Protein AF-A0A363D4K5-F1 (afdb_monomer)

Foldseek 3Di:
DVVVVVVVVVVQDAPDDAQQCQQQPAAFPDKGFQDLVHVNSLVRVCCNQVVFAWYWFAQLVVLGIFIWGFDPVVLVPPPDVPDPPPPPPDDDPDDDDDPPVVVVVSVVCSVPVQPDWDKDKTWIATPVDRVRIKIWIWTQDPRIIGGNDIPPASVSRHNCPLLVVLCVVQDDPLSVLLVQLVRCLSNLQLLRSLVSLLVSLVVQLVVLVVVCVVVVNDDPVVQVVDDQLRSCVSSVVSFQVLCNVPVCLNVVSVCSNPPNDSVVSSVCSVVSSVSSSVRSVSVVVVVVVVVVVVVVVVVVVVVVVVVD

Nearest PDB structures (foldseek):
  6ixe-assembly1_A  TM=2.337E-01  e=4.582E+00  Homo sapiens

Solvent-accessible surface area (backbone atoms only — not comparable to full-atom values): 17489 Å² total; per-residue (Å²): 108,67,70,62,48,53,53,52,62,58,65,56,57,53,84,58,67,55,56,67,47,45,70,75,68,48,36,59,65,52,71,32,75,50,52,89,90,32,67,46,34,51,51,50,52,50,50,49,78,66,52,72,49,70,48,79,37,24,34,74,87,79,71,42,76,42,53,27,37,35,48,75,81,70,61,69,76,75,78,54,96,67,74,67,78,78,73,78,90,78,75,77,97,71,88,87,89,61,78,65,60,58,52,54,51,50,57,54,42,61,73,57,57,80,74,56,72,47,70,53,74,51,56,26,27,30,77,89,46,72,85,48,64,39,40,41,28,36,35,37,50,93,53,24,42,25,37,71,43,64,37,65,53,72,69,51,37,42,76,52,63,65,56,63,67,43,38,77,81,44,37,78,64,38,38,50,30,52,52,46,18,53,49,29,40,52,55,65,33,12,36,65,14,30,56,26,53,42,49,43,55,50,48,56,53,52,54,28,46,55,50,37,41,73,72,66,76,47,58,73,80,72,51,70,85,48,54,73,70,56,44,45,64,76,37,46,94,61,45,53,67,67,53,64,76,44,55,61,55,58,56,51,34,55,41,32,62,77,73,49,52,43,68,59,31,46,73,50,39,65,62,53,53,48,53,54,51,53,49,50,51,50,48,55,50,53,51,55,52,50,51,53,52,50,54,48,56,50,51,51,55,53,48,56,66,72,76,105

Radius of gyration: 27.15 Å; Cα contacts (8 Å, |Δi|>4): 356; chains: 1; bounding box: 74×54×84 Å

Organism: NCBI:txid1912877

Secondary structure (DSSP, 8-state):
-HHHHHHHHHHHS--SPPHHHHHHTPPTT-EEE--TT-HHHHHHHHHHHT--SEEEEEETTTTEEEEEEE-TTTGGG---SS----------SS----HHHHHHHHHHHHHHHTTS-EEEEEEEEESS-TT-EEEEEEEEETTEEEEEEEES-HHHHS-THHHHHHHHHHHHHHHHHHHHHHHHHHTT-HHHHHHHHHHHHHHHHHHHHHHHHHTTS--HHHHTTS-HHHHHHHTGGGS-HHHHHTTHHHHHHHHHHHT--HHHHHHHHHHHHHHHHHHHHHHHHHHHHHHHHHHHHHHHHHHHHHH-

Sequence (308 aa):
MSEYLDELEDSEKTRIPAPEDFFLKTQLYKKFKIDRDNENDIDRVIEIEFFNGAISCYCPECKATRTFRNDLIKNKSLSTKTTPHNYINDFNEEEYDKLEEVKSVIAFMKEIEIRENRTFILEFYCTHNHDHRIYFIFTIQNSFIQKSGQFPTLLDLEDNTEINKYKKELGSDEGRNYHKAIGLASHGVGAGSYVYLRRIFEGFIYEAKDKAIKDGVIAEDDFVPKKMDERIELLRDYLPIILVEHKEYYSVVSKGIHELSEDECLTHFNILKMGIEVILDEKIEARKREEKRNTFKIGINETHKKVK

Structure (mmCIF, N/CA/C/O backbone):
data_AF-A0A363D4K5-F1
#
_entry.id   AF-A0A363D4K5-F1
#
loop_
_atom_site.group_PDB
_atom_site.id
_atom_site.type_symbol
_atom_site.label_atom_id
_atom_site.label_alt_id
_atom_site.label_comp_id
_atom_site.label_asym_id
_atom_site.label_entity_id
_atom_site.label_seq_id
_atom_site.pdbx_PDB_ins_code
_atom_site.Cartn_x
_atom_site.Cartn_y
_atom_site.Cartn_z
_atom_site.occupancy
_atom_site.B_iso_or_equiv
_atom_site.auth_seq_id
_atom_site.auth_comp_id
_atom_site.auth_asym_id
_atom_site.auth_atom_id
_atom_site.pdbx_PDB_model_num
ATOM 1 N N . MET A 1 1 ? 13.874 -35.635 -21.264 1.00 45.22 1 MET A N 1
ATOM 2 C CA . MET A 1 1 ? 13.217 -35.030 -22.447 1.00 45.22 1 MET A CA 1
ATOM 3 C C . MET A 1 1 ? 12.113 -34.075 -22.018 1.00 45.22 1 MET A C 1
ATOM 5 O O . MET A 1 1 ? 12.145 -32.966 -22.506 1.00 45.22 1 MET A O 1
ATOM 9 N N . SER A 1 2 ? 11.241 -34.443 -21.064 1.00 50.06 2 SER A N 1
ATOM 10 C CA . SER A 1 2 ? 10.317 -33.498 -20.396 1.00 50.06 2 SER A CA 1
ATOM 11 C C . SER A 1 2 ? 11.063 -32.393 -19.637 1.00 50.06 2 SER A C 1
ATOM 13 O O . SER A 1 2 ? 10.929 -31.243 -20.002 1.00 50.06 2 SER A O 1
ATOM 15 N N . GLU A 1 3 ? 11.972 -32.741 -18.716 1.00 41.88 3 GLU A N 1
ATOM 16 C CA . GLU A 1 3 ? 12.744 -31.745 -17.937 1.00 41.88 3 GLU A CA 1
ATOM 17 C C . GLU A 1 3 ? 13.619 -30.817 -18.801 1.00 41.88 3 GLU A C 1
ATOM 19 O O . GLU A 1 3 ? 13.803 -29.658 -18.469 1.00 41.88 3 GLU A O 1
ATOM 24 N N . TYR A 1 4 ? 14.117 -31.302 -19.944 1.00 39.97 4 TYR A N 1
ATOM 25 C CA . TYR A 1 4 ? 14.927 -30.502 -20.875 1.00 39.97 4 TYR A CA 1
ATOM 26 C C . TYR A 1 4 ? 14.066 -29.563 -21.735 1.00 39.97 4 TYR A C 1
ATOM 28 O O . TYR A 1 4 ? 14.537 -28.523 -22.173 1.00 39.97 4 TYR A O 1
ATOM 36 N N . LEU A 1 5 ? 12.808 -29.936 -21.995 1.00 41.44 5 LEU A N 1
ATOM 37 C CA . LEU A 1 5 ? 11.831 -29.078 -22.668 1.00 41.44 5 LEU A CA 1
ATOM 38 C C . LEU A 1 5 ? 11.268 -28.031 -21.695 1.00 41.44 5 LEU A C 1
ATOM 40 O O . LEU A 1 5 ? 11.126 -26.881 -22.089 1.00 41.44 5 LEU A O 1
ATOM 44 N N . ASP A 1 6 ? 11.058 -28.397 -20.428 1.00 39.97 6 ASP A N 1
ATOM 45 C CA . ASP A 1 6 ? 10.667 -27.467 -19.361 1.00 39.97 6 ASP A CA 1
ATOM 46 C C . ASP A 1 6 ? 11.778 -26.428 -19.080 1.00 39.97 6 ASP A C 1
ATOM 48 O O . ASP A 1 6 ? 11.483 -25.248 -18.909 1.00 39.97 6 ASP A O 1
ATOM 52 N N . GLU A 1 7 ? 13.062 -26.819 -19.110 1.00 38.97 7 GLU A N 1
ATOM 53 C CA . GLU A 1 7 ? 14.205 -25.887 -19.009 1.00 38.97 7 GLU A CA 1
ATOM 54 C C . GLU A 1 7 ? 14.338 -24.952 -20.228 1.00 38.97 7 GLU A C 1
ATOM 56 O O . GLU A 1 7 ? 14.722 -23.791 -20.072 1.00 38.97 7 GLU A O 1
ATOM 61 N N . LEU A 1 8 ? 13.997 -25.421 -21.436 1.00 42.12 8 LEU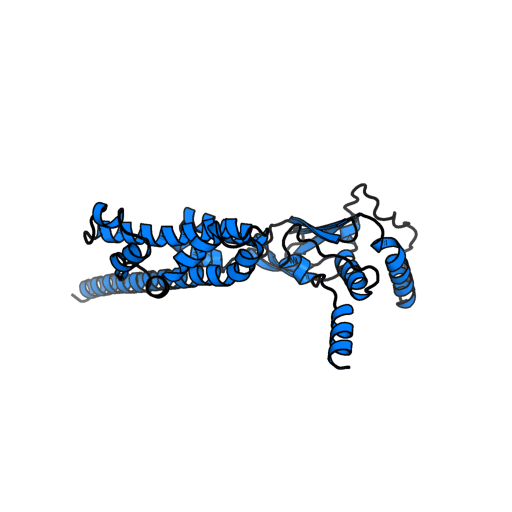 A N 1
ATOM 62 C CA . LEU A 1 8 ? 13.978 -24.589 -22.645 1.00 42.12 8 LEU A CA 1
ATOM 63 C C . LEU A 1 8 ? 12.812 -23.585 -22.614 1.00 42.12 8 LEU A C 1
ATOM 65 O O . LEU A 1 8 ? 13.025 -22.409 -22.909 1.00 42.12 8 LEU A O 1
ATOM 69 N N . GLU A 1 9 ? 11.621 -23.998 -22.168 1.00 45.72 9 GLU A N 1
ATOM 70 C CA . GLU A 1 9 ? 10.459 -23.108 -22.005 1.00 45.72 9 GLU A CA 1
ATOM 71 C C . GLU A 1 9 ? 10.646 -22.041 -20.909 1.00 45.72 9 GLU A C 1
ATOM 73 O O . GLU A 1 9 ? 10.041 -20.967 -20.979 1.00 45.72 9 GLU A O 1
ATOM 78 N N . ASP A 1 10 ? 11.465 -22.311 -19.887 1.00 49.34 10 ASP A N 1
ATOM 79 C CA . ASP A 1 10 ? 11.768 -21.353 -18.813 1.00 49.34 10 ASP A CA 1
ATOM 80 C C . ASP A 1 10 ? 12.918 -20.395 -19.183 1.00 49.34 10 ASP A C 1
ATOM 82 O O . ASP A 1 10 ? 13.002 -19.286 -18.651 1.00 49.34 10 ASP A O 1
ATOM 86 N N . SER A 1 11 ? 13.772 -20.785 -20.141 1.00 49.16 11 SER A N 1
ATOM 87 C CA . SER A 1 11 ? 14.869 -19.954 -20.662 1.00 49.16 11 SER A CA 1
ATOM 88 C C . SER A 1 11 ? 14.401 -18.811 -21.569 1.00 49.16 11 SER A C 1
ATOM 90 O O . SER A 1 11 ? 15.049 -17.766 -21.630 1.00 49.16 11 SER A O 1
ATOM 92 N N . GLU A 1 12 ? 13.246 -18.971 -22.220 1.00 54.53 12 GLU A N 1
ATOM 93 C CA . GLU A 1 12 ? 12.663 -17.945 -23.086 1.00 54.53 12 GLU A CA 1
ATOM 94 C C . GLU A 1 12 ? 11.793 -16.940 -22.314 1.00 54.53 12 GLU A C 1
ATOM 96 O O . GLU A 1 12 ? 11.633 -15.805 -22.756 1.00 54.53 12 GLU A O 1
ATOM 101 N N . LYS A 1 13 ? 11.252 -17.269 -21.136 1.00 66.56 13 LYS A N 1
ATOM 102 C CA . LYS A 1 13 ? 10.350 -16.356 -20.410 1.00 66.56 13 LYS A CA 1
ATOM 103 C C . LYS A 1 13 ? 11.088 -15.141 -19.845 1.00 66.56 13 LYS A C 1
ATOM 105 O O . LYS A 1 13 ? 11.968 -15.264 -18.994 1.00 66.56 13 LYS A O 1
ATOM 110 N N . THR A 1 14 ? 10.664 -13.944 -20.258 1.00 76.38 14 THR A N 1
ATOM 111 C CA . THR A 1 14 ? 11.177 -12.697 -19.679 1.00 76.38 14 THR A CA 1
ATOM 112 C C . THR A 1 14 ? 10.820 -12.585 -18.198 1.00 76.38 14 THR A C 1
ATOM 114 O O . THR A 1 14 ? 9.681 -12.821 -17.785 1.00 76.38 14 THR A O 1
ATOM 117 N N . ARG A 1 15 ? 11.797 -12.183 -17.380 1.00 84.62 15 ARG A N 1
ATOM 118 C CA . ARG A 1 15 ? 11.586 -11.874 -15.952 1.00 84.62 15 ARG A CA 1
ATOM 119 C C . ARG A 1 15 ? 11.194 -10.414 -15.725 1.00 84.62 15 ARG A C 1
ATOM 121 O O . ARG A 1 15 ? 10.921 -10.020 -14.590 1.00 84.62 15 ARG A O 1
ATOM 128 N N . ILE A 1 16 ? 11.197 -9.607 -16.785 1.00 90.88 16 ILE A N 1
ATOM 129 C CA . ILE A 1 16 ? 10.844 -8.194 -16.748 1.00 90.88 16 ILE A CA 1
ATOM 130 C C . ILE A 1 16 ? 9.305 -8.085 -16.755 1.00 90.88 16 ILE A C 1
ATOM 132 O O . ILE A 1 16 ? 8.657 -8.668 -17.628 1.00 90.88 16 ILE A O 1
ATOM 136 N N . PRO A 1 17 ? 8.680 -7.359 -15.805 1.00 91.19 17 PRO A N 1
ATOM 137 C CA . PRO A 1 17 ? 7.225 -7.239 -15.725 1.00 91.19 17 PRO A CA 1
ATOM 138 C C . PRO A 1 17 ? 6.629 -6.636 -16.996 1.00 91.19 17 PRO A C 1
ATOM 140 O O . PRO A 1 17 ? 7.288 -5.849 -17.672 1.00 91.19 17 PRO A O 1
ATOM 143 N N . ALA A 1 18 ? 5.372 -6.967 -17.296 1.00 92.31 18 ALA A N 1
ATOM 144 C CA . ALA A 1 18 ? 4.625 -6.294 -18.358 1.00 92.31 18 ALA A CA 1
ATOM 145 C C . ALA A 1 18 ? 4.507 -4.787 -18.058 1.00 92.31 18 ALA A C 1
ATOM 147 O O . ALA A 1 18 ? 4.547 -4.418 -16.879 1.00 92.31 18 ALA A O 1
ATOM 148 N N . PRO A 1 19 ? 4.335 -3.912 -19.067 1.00 91.56 19 PRO A N 1
ATOM 149 C CA . PRO A 1 19 ? 4.357 -2.464 -18.862 1.00 91.56 19 PRO A CA 1
ATOM 150 C C . PRO A 1 19 ? 3.435 -1.987 -17.735 1.00 91.56 19 PRO A C 1
ATOM 152 O O . PRO A 1 19 ? 3.901 -1.331 -16.808 1.00 91.56 19 PRO A O 1
ATOM 155 N N . GLU A 1 20 ? 2.159 -2.392 -17.731 1.00 89.69 20 GLU A N 1
ATOM 156 C CA . GLU A 1 20 ? 1.209 -2.006 -16.675 1.00 89.69 20 GLU A CA 1
ATOM 157 C C . GLU A 1 20 ? 1.662 -2.445 -15.275 1.00 89.69 20 GLU A C 1
ATOM 159 O O . GLU A 1 20 ? 1.589 -1.663 -14.325 1.00 89.69 20 GLU A O 1
ATOM 164 N N . ASP A 1 21 ? 2.187 -3.664 -15.142 1.00 87.06 21 ASP A N 1
ATOM 165 C CA . ASP A 1 21 ? 2.712 -4.177 -13.875 1.00 87.06 21 ASP A CA 1
ATOM 166 C C . ASP A 1 21 ? 3.994 -3.442 -13.458 1.00 87.06 21 ASP A C 1
ATOM 168 O O . ASP A 1 21 ? 4.225 -3.187 -12.271 1.00 87.06 21 ASP A O 1
ATOM 172 N N . PHE A 1 22 ? 4.830 -3.038 -14.414 1.00 92.88 22 PHE A N 1
ATOM 173 C CA . PHE A 1 22 ? 6.006 -2.217 -14.139 1.00 92.88 22 PHE A CA 1
ATOM 174 C C . PHE A 1 22 ? 5.597 -0.815 -13.656 1.00 92.88 22 PHE A C 1
ATOM 176 O O . PHE A 1 22 ? 6.141 -0.277 -12.686 1.00 92.88 22 PHE A O 1
ATOM 183 N N . PHE A 1 23 ? 4.578 -0.232 -14.277 1.00 91.94 23 PHE A N 1
ATOM 184 C CA . PHE A 1 23 ? 4.075 1.094 -13.938 1.00 91.94 23 PHE A CA 1
ATOM 185 C C . PHE A 1 23 ? 3.401 1.099 -12.563 1.00 91.94 23 PHE A C 1
ATOM 187 O O . PHE A 1 23 ? 3.799 1.871 -11.685 1.00 91.94 23 PHE A O 1
ATOM 194 N N . LEU A 1 24 ? 2.446 0.192 -12.350 1.00 88.19 24 LEU A N 1
ATOM 195 C CA . LEU A 1 24 ? 1.470 0.264 -11.261 1.00 88.19 24 LEU A CA 1
ATOM 196 C C . LEU A 1 24 ? 1.683 -0.744 -10.127 1.00 88.19 24 LEU A C 1
ATOM 198 O O . LEU A 1 24 ? 1.026 -0.622 -9.101 1.00 88.19 24 LEU A O 1
ATOM 202 N N . LYS A 1 25 ? 2.584 -1.723 -10.269 1.00 82.44 25 LYS A N 1
ATOM 203 C CA . LYS A 1 25 ? 2.822 -2.738 -9.218 1.00 82.44 25 LYS A CA 1
ATOM 204 C C . LYS A 1 25 ? 4.281 -2.851 -8.797 1.00 82.44 25 LYS A C 1
ATOM 206 O O . LYS A 1 25 ? 4.586 -3.301 -7.695 1.00 82.44 25 LYS A O 1
ATOM 211 N N . THR A 1 26 ? 5.202 -2.455 -9.668 1.00 84.19 26 THR A N 1
ATOM 212 C CA . THR A 1 26 ? 6.634 -2.570 -9.399 1.00 84.19 26 THR A CA 1
ATOM 213 C C . THR A 1 26 ? 7.125 -1.411 -8.542 1.00 84.19 26 THR A C 1
ATOM 215 O O . THR A 1 26 ? 6.777 -0.252 -8.758 1.00 84.19 26 THR A O 1
ATOM 218 N N . GLN A 1 27 ? 7.962 -1.731 -7.564 1.00 80.31 27 GLN A N 1
ATOM 219 C CA . GLN A 1 27 ? 8.530 -0.782 -6.614 1.00 80.31 27 GLN A CA 1
ATOM 220 C C . GLN A 1 27 ? 9.663 0.029 -7.252 1.00 80.31 27 GLN A C 1
ATOM 222 O O . GLN A 1 27 ? 10.298 -0.410 -8.216 1.00 80.31 27 GLN A O 1
ATOM 227 N N . LEU A 1 28 ? 9.952 1.206 -6.694 1.00 85.06 28 LEU A N 1
ATOM 228 C CA . LEU A 1 28 ? 11.132 1.970 -7.103 1.00 85.06 28 LEU A CA 1
ATOM 229 C C . LEU A 1 28 ? 12.418 1.187 -6.805 1.00 85.06 28 LEU A C 1
ATOM 231 O O . LEU A 1 28 ? 12.524 0.520 -5.782 1.00 85.06 28 LEU A O 1
ATOM 235 N N . TYR A 1 29 ? 13.397 1.294 -7.702 1.00 86.06 29 TYR A N 1
ATOM 236 C CA . TYR A 1 29 ? 14.734 0.693 -7.610 1.00 86.06 29 TYR A CA 1
ATOM 237 C C . TYR A 1 29 ? 14.794 -0.841 -7.611 1.00 86.06 29 TYR A C 1
ATOM 239 O O . TYR A 1 29 ? 15.892 -1.398 -7.543 1.00 86.06 29 TYR A O 1
ATOM 247 N N . LYS A 1 30 ? 13.661 -1.542 -7.753 1.00 86.31 30 LYS A N 1
ATOM 248 C CA . LYS A 1 30 ? 13.678 -2.980 -8.039 1.00 86.31 30 LYS A CA 1
ATOM 249 C C . LYS A 1 30 ? 14.319 -3.200 -9.410 1.00 86.31 30 LYS A C 1
ATOM 251 O O . LYS A 1 30 ? 13.850 -2.663 -10.415 1.00 86.31 30 LYS A O 1
ATOM 256 N N . LYS A 1 31 ? 15.411 -3.966 -9.428 1.00 90.25 31 LYS A N 1
ATOM 257 C CA . LYS A 1 31 ? 16.217 -4.231 -10.623 1.00 90.25 31 LYS A CA 1
ATOM 258 C C . LYS A 1 31 ? 15.783 -5.524 -11.293 1.00 90.25 31 LYS A C 1
ATOM 260 O O . LYS A 1 31 ? 15.675 -6.553 -10.630 1.00 90.25 31 LYS A O 1
ATOM 265 N N . PHE A 1 32 ? 15.641 -5.480 -12.610 1.00 93.56 32 PHE A N 1
ATOM 266 C CA . PHE A 1 32 ? 15.433 -6.654 -13.448 1.00 93.56 32 PHE A CA 1
ATOM 267 C C . PHE A 1 32 ? 16.621 -6.788 -14.384 1.00 93.56 32 PHE A C 1
ATOM 269 O O . PHE A 1 32 ? 16.990 -5.826 -15.059 1.00 93.56 32 PHE A O 1
ATOM 276 N N . LYS A 1 33 ? 17.263 -7.957 -14.361 1.00 91.56 33 LYS A N 1
ATOM 277 C CA . LYS A 1 33 ? 18.361 -8.263 -15.275 1.00 91.56 33 LYS A CA 1
ATOM 278 C C . LYS A 1 33 ? 17.784 -8.376 -16.684 1.00 91.56 33 LYS A C 1
ATOM 280 O O . LYS A 1 33 ? 16.745 -8.998 -16.849 1.00 91.56 33 LYS A O 1
ATOM 285 N N . ILE A 1 34 ? 18.470 -7.773 -17.642 1.00 89.19 34 ILE A N 1
ATOM 286 C CA . ILE A 1 34 ? 18.201 -7.897 -19.069 1.00 89.19 34 ILE A CA 1
ATOM 287 C C . ILE A 1 34 ? 19.182 -8.944 -19.588 1.00 89.19 34 ILE A C 1
ATOM 289 O O . ILE A 1 34 ? 20.396 -8.694 -19.617 1.00 89.19 34 ILE A O 1
ATOM 293 N N . ASP A 1 35 ? 18.680 -10.122 -19.935 1.00 87.12 35 ASP A N 1
ATOM 294 C CA . ASP A 1 35 ? 19.450 -11.095 -20.693 1.00 87.12 35 ASP A CA 1
ATOM 295 C C . ASP A 1 35 ? 19.477 -10.675 -22.166 1.00 87.12 35 ASP A C 1
ATOM 297 O O . ASP A 1 35 ? 18.449 -10.568 -22.827 1.00 87.12 35 ASP A O 1
ATOM 301 N N . ARG A 1 36 ? 20.675 -10.368 -22.666 1.00 76.56 36 ARG A N 1
ATOM 302 C CA . ARG A 1 36 ? 20.860 -9.818 -24.016 1.00 76.56 36 ARG A CA 1
ATOM 303 C C . ARG A 1 36 ? 20.718 -10.876 -25.101 1.00 76.56 36 ARG A C 1
ATOM 305 O O . ARG A 1 36 ? 20.561 -10.506 -26.258 1.00 76.56 36 ARG A O 1
ATOM 312 N N . ASP A 1 37 ? 20.792 -12.145 -24.724 1.00 81.38 37 ASP A N 1
ATOM 313 C CA . ASP A 1 37 ? 20.616 -13.264 -25.641 1.00 81.38 37 ASP A CA 1
ATOM 314 C C . ASP A 1 37 ? 19.150 -13.750 -25.649 1.00 81.38 37 ASP A C 1
ATOM 316 O O . ASP A 1 37 ? 18.781 -14.582 -26.473 1.00 81.38 37 ASP A O 1
ATOM 320 N N . ASN A 1 38 ? 18.295 -13.204 -24.768 1.00 84.12 38 ASN A N 1
ATOM 321 C CA . ASN A 1 38 ? 16.865 -13.496 -24.713 1.00 84.12 38 ASN A CA 1
ATOM 322 C C . ASN A 1 38 ? 16.055 -12.409 -25.443 1.00 84.12 38 ASN A C 1
ATOM 324 O O . ASN A 1 38 ? 15.881 -11.298 -24.938 1.00 84.12 38 ASN A O 1
ATOM 328 N N . GLU A 1 39 ? 15.498 -12.744 -26.610 1.00 80.50 39 GLU A N 1
ATOM 329 C CA . GLU A 1 39 ? 14.676 -11.818 -27.404 1.00 80.50 39 GLU A CA 1
ATOM 330 C C . GLU A 1 39 ? 13.461 -11.265 -26.639 1.00 80.50 39 GLU A C 1
ATOM 332 O O . GLU A 1 39 ? 13.095 -10.108 -26.839 1.00 80.50 39 GLU A O 1
ATOM 337 N N . ASN A 1 40 ? 12.877 -12.025 -25.706 1.00 85.81 40 ASN A N 1
ATOM 338 C CA . ASN A 1 40 ? 11.717 -11.576 -24.933 1.00 85.81 40 ASN A CA 1
ATOM 339 C C . ASN A 1 40 ? 12.072 -10.486 -23.910 1.00 85.81 40 ASN A C 1
ATOM 341 O O . ASN A 1 40 ? 11.256 -9.598 -23.660 1.00 85.81 40 ASN A O 1
ATOM 345 N N . ASP A 1 41 ? 13.275 -10.519 -23.326 1.00 86.50 41 ASP A N 1
ATOM 346 C CA . ASP A 1 41 ? 13.754 -9.436 -22.453 1.00 86.50 41 ASP A CA 1
ATOM 347 C C . ASP A 1 41 ? 13.949 -8.145 -23.255 1.00 86.50 41 ASP A C 1
ATOM 349 O O . ASP A 1 41 ? 13.580 -7.058 -22.802 1.00 86.50 41 ASP A O 1
ATOM 353 N N . ILE A 1 42 ? 14.486 -8.271 -24.468 1.00 82.31 42 ILE A N 1
ATOM 354 C CA . ILE A 1 42 ? 14.691 -7.156 -25.395 1.00 82.31 42 ILE A CA 1
ATOM 355 C C . ILE A 1 42 ? 13.353 -6.539 -25.791 1.00 82.31 42 ILE A C 1
ATOM 357 O O . ILE A 1 42 ? 13.161 -5.329 -25.651 1.00 82.31 42 ILE A O 1
ATOM 361 N N . ASP A 1 43 ? 12.425 -7.374 -26.255 1.00 81.88 43 ASP A N 1
ATOM 362 C CA . ASP A 1 43 ? 11.099 -6.939 -26.675 1.00 81.88 43 ASP A CA 1
ATOM 363 C C . ASP A 1 43 ? 10.356 -6.267 -25.526 1.00 81.88 43 ASP A C 1
ATOM 365 O O . ASP A 1 43 ? 9.736 -5.224 -25.726 1.00 81.88 43 ASP A O 1
ATOM 369 N N . ARG A 1 44 ? 10.494 -6.784 -24.299 1.00 88.94 44 ARG A N 1
ATOM 370 C CA . ARG A 1 44 ? 9.877 -6.171 -23.123 1.00 88.94 44 ARG A CA 1
ATOM 371 C C . ARG A 1 44 ? 10.464 -4.798 -22.793 1.00 88.94 44 ARG A C 1
ATOM 373 O O . ARG A 1 44 ? 9.713 -3.896 -22.431 1.00 88.94 44 ARG A O 1
ATOM 380 N N . VAL A 1 45 ? 11.779 -4.604 -22.917 1.00 85.88 45 VAL A N 1
ATOM 381 C CA . VAL A 1 45 ? 12.403 -3.282 -22.712 1.00 85.88 45 VAL A CA 1
ATOM 382 C C . VAL A 1 45 ? 11.897 -2.273 -23.745 1.00 85.88 45 VAL A C 1
ATOM 384 O O . VAL A 1 45 ? 11.527 -1.161 -23.366 1.00 85.88 45 VAL A O 1
ATOM 387 N N . ILE A 1 46 ? 11.819 -2.672 -25.018 1.00 80.81 46 ILE A N 1
ATOM 388 C CA . ILE A 1 46 ? 11.291 -1.834 -26.106 1.00 80.81 46 ILE A CA 1
ATOM 389 C C . ILE A 1 46 ? 9.814 -1.505 -25.860 1.00 80.81 46 ILE A C 1
ATOM 391 O O . ILE A 1 46 ? 9.409 -0.352 -25.987 1.00 80.81 46 ILE A O 1
ATOM 395 N N . GLU A 1 47 ? 9.013 -2.491 -25.452 1.00 84.19 47 GLU A N 1
ATOM 396 C CA . GLU A 1 47 ? 7.594 -2.315 -25.125 1.00 84.19 47 GLU A CA 1
ATOM 397 C C . GLU A 1 47 ? 7.383 -1.275 -24.014 1.00 84.19 47 GLU A C 1
ATOM 399 O O . GLU A 1 47 ? 6.444 -0.482 -24.073 1.00 84.19 47 GLU A O 1
ATOM 404 N N . ILE A 1 48 ? 8.264 -1.254 -23.008 1.00 88.50 48 ILE A N 1
ATOM 405 C CA . ILE A 1 48 ? 8.220 -0.284 -21.909 1.00 88.50 48 ILE A CA 1
ATOM 406 C C . ILE A 1 48 ? 8.649 1.105 -22.391 1.00 88.50 48 ILE A C 1
ATOM 408 O O . ILE A 1 48 ? 7.950 2.080 -22.128 1.00 88.50 48 ILE A O 1
ATOM 412 N N . GLU A 1 49 ? 9.791 1.218 -23.069 1.00 85.06 49 GLU A N 1
ATOM 413 C CA . GLU A 1 49 ? 10.359 2.511 -23.475 1.00 85.06 49 GLU A CA 1
ATOM 414 C C . GLU A 1 49 ? 9.511 3.231 -24.525 1.00 85.06 49 GLU A C 1
ATOM 416 O O . GLU A 1 49 ? 9.324 4.446 -24.449 1.00 85.06 49 GLU A O 1
ATOM 421 N N . PHE A 1 50 ? 8.930 2.476 -25.455 1.00 78.31 50 PHE A N 1
ATOM 422 C CA . PHE A 1 50 ? 8.069 2.993 -26.517 1.00 78.31 50 PHE A CA 1
ATOM 423 C C . PHE A 1 50 ? 6.588 2.736 -26.241 1.00 78.31 50 PHE A C 1
ATOM 425 O O . PHE A 1 50 ? 5.779 2.702 -27.173 1.00 78.31 50 PHE A O 1
ATOM 432 N N . PHE A 1 51 ? 6.218 2.564 -24.967 1.00 83.44 51 PHE A N 1
ATOM 433 C CA . PHE A 1 51 ? 4.842 2.300 -24.573 1.00 83.44 51 PHE A CA 1
ATOM 434 C C . PHE A 1 51 ? 3.900 3.380 -25.117 1.00 83.44 51 PHE A C 1
ATOM 436 O O . PHE A 1 51 ? 3.934 4.537 -24.697 1.00 83.44 51 PHE A O 1
ATOM 443 N N . ASN A 1 52 ? 3.009 2.980 -26.022 1.00 81.19 52 ASN A N 1
ATOM 444 C CA . ASN A 1 52 ? 2.001 3.845 -26.619 1.00 81.19 52 ASN A CA 1
ATOM 445 C C . ASN A 1 52 ? 0.616 3.258 -26.371 1.00 81.19 52 ASN A C 1
ATOM 447 O O . ASN A 1 52 ? 0.067 2.510 -27.179 1.00 81.19 52 ASN A O 1
ATOM 451 N N . GLY A 1 53 ? 0.069 3.565 -25.204 1.00 86.88 53 GLY A N 1
ATOM 452 C CA . GLY A 1 53 ? -1.180 2.980 -24.759 1.00 86.88 53 GLY A CA 1
ATOM 453 C C . GLY A 1 53 ? -1.833 3.787 -23.657 1.00 86.88 53 GLY A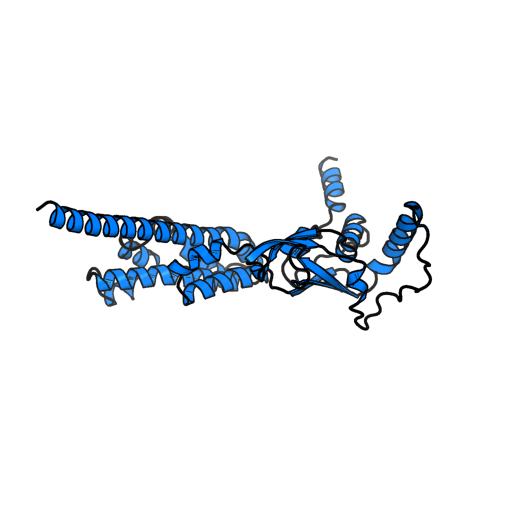 C 1
ATOM 454 O O . GLY A 1 53 ? -1.552 4.970 -23.444 1.00 86.88 53 GLY A O 1
ATOM 455 N N . ALA A 1 54 ? -2.735 3.129 -22.944 1.00 91.94 54 ALA A N 1
ATOM 456 C CA . ALA A 1 54 ? -3.419 3.710 -21.810 1.00 91.94 54 ALA A CA 1
ATOM 457 C C . ALA A 1 54 ? -3.320 2.782 -20.610 1.00 91.94 54 ALA A C 1
ATOM 459 O O . ALA A 1 54 ? -3.339 1.569 -20.770 1.00 91.94 54 ALA A O 1
ATOM 460 N N . ILE A 1 55 ? -3.275 3.370 -19.423 1.00 93.62 55 ILE A N 1
ATOM 461 C CA . ILE A 1 55 ? -3.356 2.655 -18.154 1.00 93.62 55 ILE A CA 1
ATOM 462 C C . ILE A 1 55 ? -4.571 3.135 -17.371 1.00 93.62 55 ILE A C 1
ATOM 464 O O . ILE A 1 55 ? -4.980 4.295 -17.478 1.00 93.62 55 ILE A O 1
ATOM 468 N N . SER A 1 56 ? -5.156 2.249 -16.572 1.00 93.94 56 SER A N 1
ATOM 469 C CA . SER A 1 56 ? -6.256 2.587 -15.669 1.00 93.94 56 SER A CA 1
ATOM 470 C C . SER A 1 56 ? -5.754 2.587 -14.232 1.00 93.94 56 SER A C 1
ATOM 472 O O . SER A 1 56 ? -5.333 1.552 -13.724 1.00 93.94 56 SER A O 1
ATOM 474 N N . CYS A 1 57 ? -5.805 3.740 -13.570 1.00 90.88 57 CYS A N 1
ATOM 475 C CA . CYS A 1 57 ? -5.400 3.884 -12.171 1.00 90.88 57 CYS A CA 1
ATOM 476 C C . CYS A 1 57 ? -6.181 5.011 -11.483 1.00 90.88 57 CYS A C 1
ATOM 478 O O . CYS A 1 57 ? -6.944 5.747 -12.123 1.00 90.88 57 CYS A O 1
ATOM 480 N N . TYR A 1 58 ? -6.042 5.129 -10.165 1.00 90.81 58 TYR A N 1
ATOM 481 C CA . TYR A 1 58 ? -6.677 6.196 -9.405 1.00 90.81 58 TYR A CA 1
ATOM 482 C C . TYR A 1 58 ? -6.004 7.538 -9.704 1.00 90.81 58 TYR A C 1
ATOM 484 O O . TYR A 1 58 ? -4.785 7.676 -9.670 1.00 90.81 58 TYR A O 1
ATOM 492 N N . CYS A 1 59 ? -6.814 8.549 -10.011 1.00 92.69 59 CYS A N 1
ATOM 493 C CA . CYS A 1 59 ? -6.339 9.914 -10.180 1.00 92.69 59 CYS A CA 1
ATOM 494 C C . CYS A 1 59 ? -6.546 10.684 -8.863 1.00 92.69 59 CYS A C 1
ATOM 496 O O . CYS A 1 59 ? -7.705 10.924 -8.498 1.00 92.69 59 CYS A O 1
ATOM 498 N N . PRO A 1 60 ? -5.480 11.131 -8.170 1.00 83.06 60 PRO A N 1
ATOM 499 C CA . PRO A 1 60 ? -5.606 11.826 -6.885 1.00 83.06 60 PRO A CA 1
ATOM 500 C C . PRO A 1 60 ? -6.321 13.179 -7.001 1.00 83.06 60 PRO A C 1
ATOM 502 O O . PRO A 1 60 ? -6.997 13.607 -6.066 1.00 83.06 60 PRO A O 1
ATOM 505 N N . GLU A 1 61 ? -6.234 13.821 -8.167 1.00 89.62 61 GLU A N 1
ATOM 506 C CA . GLU A 1 61 ? -6.882 15.104 -8.446 1.00 89.62 61 GLU A CA 1
ATOM 507 C C . GLU A 1 61 ? -8.373 14.937 -8.787 1.00 89.62 61 GLU A C 1
ATOM 509 O O . GLU A 1 61 ? -9.219 15.638 -8.231 1.00 89.62 61 GLU A O 1
ATOM 514 N N . CYS A 1 62 ? -8.732 13.957 -9.631 1.00 89.25 62 CYS A N 1
ATOM 515 C CA . CYS A 1 62 ? -10.137 13.642 -9.931 1.00 89.25 62 CYS A CA 1
ATOM 516 C C . CYS A 1 62 ? -10.855 12.903 -8.792 1.00 89.25 62 CYS A C 1
ATOM 518 O O . CYS A 1 62 ? -12.085 12.874 -8.779 1.00 89.25 62 CYS A O 1
ATOM 520 N N . LYS A 1 63 ? -10.104 12.274 -7.882 1.00 86.56 63 LYS A N 1
ATOM 521 C CA . LYS A 1 63 ? -10.596 11.399 -6.806 1.00 86.56 63 LYS A CA 1
ATOM 522 C C . LYS A 1 63 ? -11.425 10.210 -7.298 1.00 86.56 63 LYS A C 1
ATOM 524 O O . LYS A 1 63 ? -12.444 9.857 -6.708 1.00 86.56 63 LYS A O 1
ATOM 529 N N . ALA A 1 64 ? -11.010 9.630 -8.415 1.00 87.88 64 ALA A N 1
ATOM 530 C CA . ALA A 1 64 ? -11.656 8.471 -9.010 1.00 87.88 64 ALA A C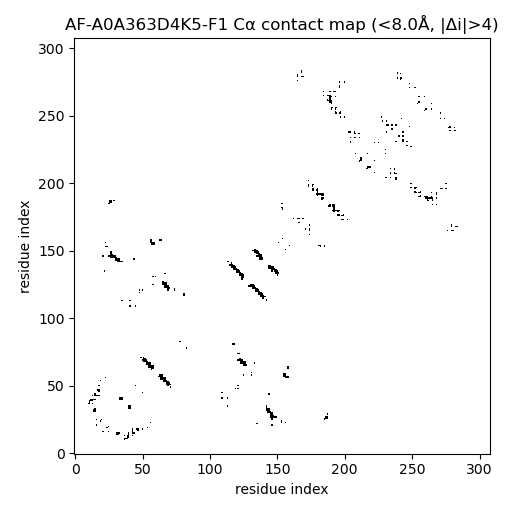A 1
ATOM 531 C C . ALA A 1 64 ? -10.674 7.724 -9.911 1.00 87.88 64 ALA A C 1
ATOM 533 O O . ALA A 1 64 ? -9.724 8.317 -10.430 1.00 87.88 64 ALA A O 1
ATOM 534 N N . THR A 1 65 ? -10.961 6.449 -10.163 1.00 91.62 65 THR A N 1
ATOM 535 C CA . THR A 1 65 ? -10.282 5.673 -11.203 1.00 91.62 65 THR A CA 1
ATOM 536 C C . THR A 1 65 ? -10.525 6.308 -12.571 1.00 91.62 65 THR A C 1
ATOM 538 O O . THR A 1 65 ? -11.657 6.657 -12.942 1.00 91.62 65 THR A O 1
ATOM 541 N N . ARG A 1 66 ? -9.432 6.541 -13.298 1.00 94.38 66 ARG A N 1
ATOM 542 C CA . ARG A 1 66 ? -9.405 7.212 -14.596 1.00 94.38 66 ARG A CA 1
ATOM 543 C C . ARG A 1 66 ? -8.436 6.509 -15.534 1.00 94.38 66 ARG A C 1
ATOM 545 O O . ARG A 1 66 ? -7.477 5.868 -15.115 1.00 94.38 66 ARG A O 1
ATOM 552 N N . THR A 1 67 ? -8.689 6.688 -16.823 1.00 95.75 67 THR A N 1
ATOM 553 C CA . THR A 1 67 ? -7.776 6.261 -17.877 1.00 95.75 67 THR A CA 1
ATOM 554 C C . THR A 1 67 ? -6.758 7.360 -18.141 1.00 95.75 67 THR A C 1
ATOM 556 O O . THR A 1 67 ? -7.130 8.501 -18.440 1.00 95.75 67 THR A O 1
ATOM 559 N N . PHE A 1 68 ? -5.487 6.998 -18.061 1.00 94.12 68 PHE A N 1
ATOM 560 C CA . PHE A 1 68 ? -4.344 7.836 -18.381 1.00 94.12 68 PHE A CA 1
ATOM 561 C C . PHE A 1 68 ? -3.719 7.359 -19.688 1.00 94.12 68 PHE A C 1
ATOM 563 O O . PHE A 1 68 ? -3.422 6.176 -19.821 1.00 94.12 68 PHE A O 1
ATOM 570 N N . ARG A 1 69 ? -3.534 8.253 -20.661 1.00 91.31 69 ARG A N 1
ATOM 571 C CA . ARG A 1 69 ? -2.922 7.927 -21.959 1.00 91.31 69 ARG A CA 1
ATOM 572 C C . ARG A 1 69 ? -1.483 8.415 -22.018 1.00 91.31 69 ARG A C 1
ATOM 574 O O . ARG A 1 69 ? -1.208 9.535 -21.593 1.00 91.31 69 ARG A O 1
ATOM 581 N N . ASN A 1 70 ? -0.604 7.591 -22.577 1.00 86.06 70 ASN A N 1
ATOM 582 C CA . ASN A 1 70 ? 0.702 8.020 -23.058 1.00 86.06 70 ASN A CA 1
ATOM 583 C C . ASN A 1 70 ? 0.530 8.518 -24.501 1.00 86.06 70 ASN A C 1
ATOM 585 O O . ASN A 1 70 ? -0.164 7.882 -25.290 1.00 86.06 70 ASN A O 1
ATOM 589 N N . ASP A 1 71 ? 1.096 9.675 -24.833 1.00 67.25 71 ASP A N 1
ATOM 590 C CA . ASP A 1 71 ? 1.114 10.191 -26.205 1.00 67.25 71 ASP A CA 1
ATOM 591 C C . ASP A 1 71 ? 2.562 10.495 -26.583 1.00 67.25 71 ASP A C 1
ATOM 593 O O . ASP A 1 71 ? 3.143 11.495 -26.145 1.00 67.25 71 ASP A O 1
ATOM 597 N N . LEU A 1 72 ? 3.143 9.603 -27.390 1.00 55.81 72 LEU A N 1
ATOM 598 C CA . LEU A 1 72 ? 4.520 9.694 -27.879 1.00 55.81 72 LEU A CA 1
ATOM 599 C C . LEU A 1 72 ? 4.809 11.029 -28.588 1.00 55.81 72 LEU A C 1
ATOM 601 O O . LEU A 1 72 ? 5.943 11.504 -28.570 1.00 55.81 72 LEU A O 1
ATOM 605 N N . ILE A 1 73 ? 3.795 11.674 -29.180 1.00 47.34 73 ILE A N 1
ATOM 606 C CA . ILE A 1 73 ? 3.958 12.934 -29.917 1.00 47.34 73 ILE A CA 1
ATOM 607 C C . ILE A 1 73 ? 4.151 14.111 -28.946 1.00 47.34 73 ILE A C 1
ATOM 609 O O . ILE A 1 73 ? 4.933 15.020 -29.229 1.00 47.34 73 ILE A O 1
ATOM 613 N N . LYS A 1 74 ? 3.506 14.078 -27.770 1.00 45.28 74 LYS A N 1
ATOM 614 C CA . LYS A 1 74 ? 3.645 15.106 -26.718 1.00 45.28 74 LYS A CA 1
ATOM 615 C C . LYS A 1 74 ? 4.834 14.871 -25.784 1.00 45.28 74 LYS A C 1
ATOM 617 O O . LYS A 1 74 ? 5.373 15.841 -25.261 1.00 45.28 74 LYS A O 1
ATOM 622 N N . ASN A 1 75 ? 5.293 13.626 -25.639 1.00 43.66 75 ASN A N 1
ATOM 623 C CA . ASN A 1 75 ? 6.501 13.272 -24.877 1.00 43.66 75 ASN A CA 1
ATOM 624 C C . ASN A 1 75 ? 7.815 13.819 -25.491 1.00 43.66 75 ASN A C 1
ATOM 626 O O . ASN A 1 75 ? 8.860 13.777 -24.846 1.00 43.66 75 ASN A O 1
ATOM 630 N N . LYS A 1 76 ? 7.782 14.409 -26.699 1.00 44.03 76 LYS A N 1
ATOM 631 C CA . LYS A 1 76 ? 8.944 15.051 -27.349 1.00 44.03 76 LYS A CA 1
ATOM 632 C C . LYS A 1 76 ? 9.543 16.241 -26.571 1.00 44.03 76 LYS A C 1
ATOM 634 O O . LYS A 1 76 ? 10.646 16.670 -26.906 1.00 44.03 76 LYS A O 1
ATOM 639 N N . SER A 1 77 ? 8.856 16.814 -25.573 1.00 34.75 77 SER A N 1
ATOM 640 C CA . SER A 1 77 ? 9.254 18.107 -24.981 1.00 34.75 77 SER A CA 1
ATOM 641 C C . SER A 1 77 ? 10.169 18.054 -23.753 1.00 34.75 77 SER A C 1
ATOM 643 O O . SER A 1 77 ? 10.618 19.111 -23.311 1.00 34.75 77 SER A O 1
ATOM 645 N N . LEU A 1 78 ? 10.501 16.886 -23.197 1.00 39.88 78 LEU A N 1
ATOM 646 C CA . LEU A 1 78 ? 11.467 16.784 -22.091 1.00 39.88 78 LEU A CA 1
ATOM 647 C C . LEU A 1 78 ? 12.809 16.252 -22.596 1.00 39.88 78 LEU A C 1
ATOM 649 O O . LEU A 1 78 ? 13.288 15.190 -22.217 1.00 39.88 78 LEU A O 1
ATOM 653 N N . SER A 1 79 ? 13.431 17.068 -23.449 1.00 40.69 79 SER A N 1
ATOM 654 C CA . SER A 1 79 ? 14.865 17.046 -23.734 1.00 40.69 79 SER A CA 1
ATOM 655 C C . SER A 1 79 ? 15.646 17.249 -22.425 1.00 40.69 79 SER A C 1
ATOM 657 O O . SER A 1 79 ? 16.068 18.362 -22.091 1.00 40.69 79 SER A O 1
ATOM 659 N N . THR A 1 80 ? 15.890 16.181 -21.669 1.00 32.88 80 THR A N 1
ATOM 660 C CA . THR A 1 80 ? 17.070 16.148 -20.809 1.00 32.88 80 THR A CA 1
ATOM 661 C C . THR A 1 80 ? 18.283 16.051 -21.725 1.00 32.88 80 THR A C 1
ATOM 663 O O . THR A 1 80 ? 18.292 15.306 -22.698 1.00 32.88 80 THR A O 1
ATOM 666 N N . LYS A 1 81 ? 19.338 16.814 -21.432 1.00 34.69 81 LYS A N 1
ATOM 667 C CA . LYS A 1 81 ? 20.638 16.764 -22.129 1.00 34.69 81 LYS A CA 1
ATOM 668 C C . LYS A 1 81 ? 21.397 15.435 -21.923 1.00 34.69 81 LYS A C 1
ATOM 670 O O . LYS A 1 81 ? 22.618 15.416 -21.852 1.00 34.69 81 LYS A O 1
ATOM 675 N N . THR A 1 82 ? 20.686 14.328 -21.796 1.00 36.66 82 THR A N 1
ATOM 676 C CA . THR A 1 82 ? 21.124 13.000 -22.211 1.00 36.66 82 THR A CA 1
ATOM 677 C C . THR A 1 82 ? 20.454 12.812 -23.556 1.00 36.66 82 THR A C 1
ATOM 679 O O . THR A 1 82 ? 19.297 12.420 -23.568 1.00 36.66 82 THR A O 1
ATOM 682 N N . THR A 1 83 ? 21.111 13.231 -24.641 1.00 33.72 83 THR A N 1
ATOM 683 C CA . THR A 1 83 ? 20.584 13.167 -26.014 1.00 33.72 83 THR A CA 1
ATOM 684 C C . THR A 1 83 ? 19.718 11.920 -26.208 1.00 33.72 83 THR A C 1
ATOM 686 O O . THR A 1 83 ? 20.286 10.840 -26.378 1.00 33.72 83 THR A O 1
ATOM 689 N N . PRO A 1 84 ? 18.373 12.034 -26.233 1.00 34.53 84 PRO A N 1
ATOM 690 C CA . PRO A 1 84 ? 17.624 11.153 -27.107 1.00 34.53 84 PRO A CA 1
ATOM 691 C C . PRO A 1 84 ? 18.209 11.477 -28.476 1.00 34.53 84 PRO A C 1
ATOM 693 O O . PRO A 1 84 ? 18.372 12.666 -28.780 1.00 34.53 84 PRO A O 1
ATOM 696 N N . HIS A 1 85 ? 18.655 10.471 -29.229 1.00 40.78 85 HIS A N 1
ATOM 697 C CA . HIS A 1 85 ? 19.166 10.673 -30.582 1.00 40.78 85 HIS A CA 1
ATOM 698 C C . HIS A 1 85 ? 18.360 11.780 -31.246 1.00 40.78 85 HIS A C 1
ATOM 700 O O . HIS A 1 85 ? 17.132 11.690 -31.282 1.00 40.78 85 HIS A O 1
ATOM 706 N N . ASN A 1 86 ? 19.049 12.863 -31.637 1.00 32.81 86 ASN A N 1
ATOM 707 C CA . ASN A 1 86 ? 18.444 13.959 -32.371 1.00 32.81 86 ASN A CA 1
ATOM 708 C C . ASN A 1 86 ? 17.601 13.309 -33.459 1.00 32.81 86 ASN A C 1
ATOM 710 O O . ASN A 1 86 ? 18.150 12.744 -34.406 1.00 32.81 86 ASN A O 1
ATOM 714 N N . TYR A 1 87 ? 16.282 13.346 -33.282 1.00 38.47 87 TYR A N 1
ATOM 715 C CA . TYR A 1 87 ? 15.367 13.063 -34.360 1.00 38.47 87 TYR A CA 1
ATOM 716 C C . TYR A 1 87 ? 15.767 14.068 -35.427 1.00 38.47 87 TYR A C 1
ATOM 718 O O . TYR A 1 87 ? 15.682 15.281 -35.213 1.00 38.47 87 TYR A O 1
ATOM 726 N N . ILE A 1 88 ? 16.325 13.558 -36.520 1.00 36.72 88 ILE A N 1
ATOM 727 C CA . ILE A 1 88 ? 16.539 14.336 -37.724 1.00 36.72 88 ILE A CA 1
ATOM 728 C C . ILE A 1 88 ? 15.146 14.855 -38.082 1.00 36.72 88 ILE A C 1
ATOM 730 O O . ILE A 1 88 ? 14.262 14.099 -38.479 1.00 36.72 88 ILE A O 1
ATOM 734 N N . ASN A 1 89 ? 14.933 16.141 -37.807 1.00 34.66 89 ASN A N 1
ATOM 735 C CA . ASN A 1 89 ? 13.795 16.906 -38.279 1.00 34.66 89 ASN A CA 1
ATOM 736 C C . ASN A 1 89 ? 13.968 17.043 -39.787 1.00 34.66 89 ASN A C 1
ATOM 738 O O . ASN A 1 89 ? 14.495 18.046 -40.253 1.00 34.66 89 ASN A O 1
ATOM 742 N N . ASP A 1 90 ? 13.599 16.004 -40.520 1.00 35.75 90 ASP A N 1
ATOM 743 C CA . ASP A 1 90 ? 13.498 16.056 -41.972 1.00 35.75 90 ASP A CA 1
ATOM 744 C C . ASP A 1 90 ? 12.478 15.014 -42.437 1.00 35.75 90 ASP A C 1
ATOM 746 O O . ASP A 1 90 ? 12.766 14.113 -43.216 1.00 35.75 90 ASP A O 1
ATOM 750 N N . PHE A 1 91 ? 11.260 15.099 -41.901 1.00 35.41 91 PHE A N 1
ATOM 751 C CA . PHE A 1 91 ? 10.143 14.313 -42.413 1.00 35.41 91 PHE A CA 1
ATOM 752 C C . PHE A 1 91 ? 8.939 15.226 -42.616 1.00 35.41 91 PHE A C 1
ATOM 754 O O . PHE A 1 91 ? 8.271 15.636 -41.667 1.00 35.41 91 PHE A O 1
ATOM 761 N N . ASN A 1 92 ? 8.738 15.580 -43.888 1.00 32.53 92 ASN A N 1
ATOM 762 C CA . ASN A 1 92 ? 7.550 16.251 -44.396 1.00 32.53 92 ASN A CA 1
ATOM 763 C C . ASN A 1 92 ? 6.303 15.406 -44.102 1.00 32.53 92 ASN A C 1
ATOM 765 O O . ASN A 1 92 ? 6.339 14.179 -44.131 1.00 32.53 92 ASN A O 1
ATOM 769 N N . GLU A 1 93 ? 5.209 16.101 -43.818 1.00 37.22 93 GLU A N 1
ATOM 770 C CA . GLU A 1 93 ? 3.982 15.598 -43.194 1.00 37.22 93 GLU A CA 1
ATOM 771 C C . GLU A 1 93 ? 3.042 14.820 -44.139 1.00 37.22 93 GLU A C 1
ATOM 773 O O . GLU A 1 93 ? 1.854 14.686 -43.853 1.00 37.22 93 GLU A O 1
ATOM 778 N N . GLU A 1 94 ? 3.536 14.285 -45.257 1.00 40.88 94 GLU A N 1
ATOM 779 C CA . GLU A 1 94 ? 2.693 13.596 -46.240 1.00 40.88 94 GLU A CA 1
ATOM 780 C C . GLU A 1 94 ? 3.149 12.150 -46.486 1.00 40.88 94 GLU A C 1
ATOM 782 O O . GLU A 1 94 ? 4.300 11.891 -46.821 1.00 40.88 94 GLU A O 1
ATOM 787 N N . GLU A 1 95 ? 2.177 11.242 -46.332 1.00 46.62 95 GLU A N 1
ATOM 788 C CA . GLU A 1 95 ? 2.176 9.805 -46.656 1.00 46.62 95 GLU A CA 1
ATOM 789 C C . GLU A 1 95 ? 3.032 8.864 -45.794 1.00 46.62 95 GLU A C 1
ATOM 791 O O . GLU A 1 95 ? 4.200 8.626 -46.078 1.00 46.62 95 GLU A O 1
ATOM 796 N N . TYR A 1 96 ? 2.397 8.171 -44.836 1.00 44.50 96 TYR A N 1
ATOM 797 C CA . TYR A 1 96 ? 2.954 6.928 -44.290 1.00 44.50 96 TYR A CA 1
ATOM 798 C C . TYR A 1 96 ? 1.896 5.842 -44.107 1.00 44.50 96 TYR A C 1
ATOM 800 O O . TYR A 1 96 ? 1.175 5.796 -43.113 1.00 44.50 96 TYR A O 1
ATOM 808 N N . ASP A 1 97 ? 1.881 4.920 -45.065 1.00 46.06 97 ASP A N 1
ATOM 809 C CA . ASP A 1 97 ? 1.368 3.565 -44.905 1.00 46.06 97 ASP A CA 1
ATOM 810 C C . ASP A 1 97 ? 2.477 2.612 -45.373 1.00 46.06 97 ASP A C 1
ATOM 812 O O . ASP A 1 97 ? 2.663 2.440 -46.574 1.00 46.06 97 ASP A O 1
ATOM 816 N N . LYS A 1 98 ? 3.297 2.092 -44.442 1.00 44.38 98 LYS A N 1
ATOM 817 C CA . LYS A 1 98 ? 4.331 1.062 -44.691 1.00 44.38 98 LYS A CA 1
ATOM 818 C C . LYS A 1 98 ? 4.814 0.431 -43.379 1.00 44.38 98 LYS A C 1
ATOM 820 O O . LYS A 1 98 ? 5.765 0.863 -42.734 1.00 44.38 98 LYS A O 1
ATOM 825 N N . LEU A 1 99 ? 4.153 -0.659 -43.002 1.00 41.28 99 LEU A N 1
ATOM 826 C CA . LEU A 1 99 ? 4.453 -1.496 -41.834 1.00 41.28 99 LEU A CA 1
ATOM 827 C C . LEU A 1 99 ? 5.864 -2.145 -41.873 1.00 41.28 99 LEU A C 1
ATOM 829 O O . LEU A 1 99 ? 6.369 -2.587 -40.844 1.00 41.28 99 LEU A O 1
ATOM 833 N N . GLU A 1 100 ? 6.502 -2.233 -43.046 1.00 39.72 100 GLU A N 1
ATOM 834 C CA . GLU A 1 100 ? 7.831 -2.847 -43.241 1.00 39.72 100 GLU A CA 1
ATOM 835 C C . GLU A 1 100 ? 9.003 -1.937 -42.842 1.00 39.72 100 GLU A C 1
ATOM 837 O O . GLU A 1 100 ? 9.996 -2.428 -42.304 1.00 39.72 100 GLU A O 1
ATOM 842 N N . GLU A 1 101 ? 8.886 -0.619 -43.014 1.00 41.50 101 GLU A N 1
ATOM 843 C CA . GLU A 1 101 ? 9.946 0.327 -42.630 1.00 41.50 101 GLU A CA 1
ATOM 844 C C . GLU A 1 101 ? 10.028 0.470 -41.103 1.00 41.50 101 GLU A C 1
ATOM 846 O O . GLU A 1 101 ? 11.123 0.444 -40.540 1.00 41.50 101 GLU A O 1
ATOM 851 N N . VAL A 1 102 ? 8.881 0.450 -40.412 1.00 46.47 102 VAL A N 1
ATOM 852 C CA . VAL A 1 102 ? 8.801 0.400 -38.940 1.00 46.47 102 VAL A CA 1
ATOM 853 C C . VAL A 1 102 ? 9.534 -0.826 -38.382 1.00 46.47 102 VAL A C 1
ATOM 855 O O . VAL A 1 102 ? 10.267 -0.714 -37.404 1.00 46.47 102 VAL A O 1
ATOM 858 N N . LYS A 1 103 ? 9.413 -1.991 -39.033 1.00 43.72 103 LYS A N 1
ATOM 859 C CA . LYS A 1 103 ? 10.120 -3.216 -38.619 1.00 43.72 103 LYS A CA 1
ATOM 860 C C . LYS A 1 103 ? 11.638 -3.097 -38.763 1.00 43.72 103 LYS A C 1
ATOM 862 O O . LYS A 1 103 ? 12.358 -3.584 -37.898 1.00 43.72 103 LYS A O 1
ATOM 867 N N . SER A 1 104 ? 12.122 -2.441 -39.820 1.00 42.84 104 SER A N 1
ATOM 868 C CA . SER A 1 104 ? 13.560 -2.217 -40.030 1.00 42.84 104 SER A CA 1
ATOM 869 C C . SER A 1 104 ? 14.159 -1.226 -39.025 1.00 42.84 104 SER A C 1
ATOM 871 O O . SER A 1 104 ? 15.269 -1.439 -38.542 1.00 42.84 104 SER A O 1
ATOM 873 N N . VAL A 1 105 ? 13.390 -0.205 -38.630 1.00 48.78 105 VAL A N 1
ATOM 874 C CA . VAL A 1 105 ? 13.760 0.743 -37.571 1.00 48.78 105 VAL A CA 1
ATOM 875 C C . VAL A 1 105 ? 13.789 0.043 -36.209 1.00 48.78 105 VAL A C 1
ATOM 877 O O . VAL A 1 105 ? 14.778 0.165 -35.497 1.00 48.78 105 VAL A O 1
ATOM 880 N N . ILE A 1 106 ? 12.785 -0.782 -35.888 1.00 48.22 106 ILE A N 1
ATOM 881 C CA . ILE A 1 106 ? 12.756 -1.595 -34.658 1.00 48.22 106 ILE A CA 1
ATOM 882 C C . ILE A 1 106 ? 13.935 -2.580 -34.609 1.00 48.22 106 ILE A C 1
ATOM 884 O O . ILE A 1 106 ? 14.561 -2.732 -33.565 1.00 48.22 106 ILE A O 1
ATOM 888 N N . ALA A 1 107 ? 14.278 -3.230 -35.725 1.00 49.22 107 ALA A N 1
ATOM 889 C CA . ALA A 1 107 ? 15.421 -4.143 -35.798 1.00 49.22 107 ALA A CA 1
ATOM 890 C C . ALA A 1 107 ? 16.769 -3.421 -35.605 1.00 49.22 107 ALA A C 1
ATOM 892 O O . ALA A 1 107 ? 17.657 -3.939 -34.933 1.00 49.22 107 ALA A O 1
ATOM 893 N N . PHE A 1 108 ? 16.906 -2.203 -36.133 1.00 49.50 108 PHE A N 1
ATOM 894 C CA . PHE A 1 108 ? 18.086 -1.359 -35.926 1.00 49.50 108 PHE A CA 1
ATOM 895 C C . PHE A 1 108 ? 18.178 -0.828 -34.482 1.00 49.50 108 PHE A C 1
ATOM 897 O O . PHE A 1 108 ? 19.259 -0.789 -33.895 1.00 49.50 108 PHE A O 1
ATOM 904 N N . MET A 1 109 ? 17.035 -0.493 -33.872 1.00 50.56 109 MET A N 1
ATOM 905 C CA . MET A 1 109 ? 16.926 -0.102 -32.461 1.00 50.56 109 MET A CA 1
ATOM 906 C C . MET A 1 109 ? 17.283 -1.259 -31.521 1.00 50.56 109 MET A C 1
ATOM 908 O O . MET A 1 109 ? 18.044 -1.053 -30.577 1.00 50.56 109 MET A O 1
ATOM 912 N N . LYS A 1 110 ? 16.854 -2.494 -31.831 1.00 51.94 110 LYS A N 1
ATOM 913 C CA . LYS A 1 110 ? 17.245 -3.710 -31.095 1.00 51.94 110 LYS A CA 1
ATOM 914 C C . LYS A 1 110 ? 18.769 -3.852 -30.970 1.00 51.94 110 LYS A C 1
ATOM 916 O O . LYS A 1 110 ? 19.247 -4.206 -29.901 1.00 51.94 110 LYS A O 1
ATOM 921 N N . GLU A 1 111 ? 19.559 -3.538 -31.999 1.00 49.72 111 GLU A N 1
ATOM 922 C CA . GLU A 1 111 ? 21.023 -3.699 -31.924 1.00 49.72 111 GLU A CA 1
ATOM 923 C C . GLU A 1 111 ? 21.762 -2.570 -31.178 1.00 49.72 111 GLU A C 1
ATOM 925 O O . GLU A 1 111 ? 22.810 -2.823 -30.569 1.00 49.72 111 GLU A O 1
ATOM 930 N N . ILE A 1 112 ? 21.236 -1.340 -31.199 1.00 50.16 112 ILE A N 1
ATOM 931 C CA . ILE A 1 112 ? 21.912 -0.144 -30.660 1.00 50.16 112 ILE A CA 1
ATOM 932 C C . ILE A 1 112 ? 21.456 0.181 -29.231 1.00 50.16 112 ILE A C 1
ATOM 934 O O . ILE A 1 112 ? 22.288 0.483 -28.374 1.00 50.16 112 ILE A O 1
ATOM 938 N N . GLU A 1 113 ? 20.161 0.068 -28.925 1.00 53.06 113 GLU A N 1
ATOM 939 C CA . GLU A 1 113 ? 19.615 0.557 -27.656 1.00 53.06 113 GLU A CA 1
ATOM 940 C C . GLU A 1 113 ? 19.929 -0.360 -26.468 1.00 53.06 113 GLU A C 1
ATOM 942 O O . GLU A 1 113 ? 20.162 0.130 -25.375 1.00 53.06 113 GLU A O 1
ATOM 947 N N . ILE A 1 114 ? 20.059 -1.680 -26.598 1.00 54.53 114 ILE A N 1
ATOM 948 C CA . ILE A 1 114 ? 20.264 -2.544 -25.406 1.00 54.53 114 ILE A CA 1
ATOM 949 C C . ILE A 1 114 ? 21.647 -2.328 -24.745 1.00 54.53 114 ILE A C 1
ATOM 951 O O . ILE A 1 114 ? 21.883 -2.726 -23.599 1.00 54.53 114 ILE A O 1
ATOM 955 N N . ARG A 1 115 ? 22.596 -1.703 -25.455 1.00 56.81 115 ARG A N 1
ATOM 956 C CA . ARG A 1 115 ? 24.005 -1.627 -25.036 1.00 56.81 115 ARG A CA 1
ATOM 957 C C . ARG A 1 115 ? 24.338 -0.422 -24.166 1.00 56.81 115 ARG A C 1
ATOM 959 O O . ARG A 1 115 ? 25.301 -0.507 -23.401 1.00 56.81 115 ARG A O 1
ATOM 966 N N . GLU A 1 116 ? 23.575 0.662 -24.257 1.00 70.06 116 GLU A N 1
ATOM 967 C CA . GLU A 1 116 ? 23.937 1.929 -23.624 1.00 70.06 116 GLU A CA 1
ATOM 968 C C . GLU A 1 116 ? 23.149 2.209 -22.346 1.00 70.06 116 GLU A C 1
ATOM 970 O O . GLU A 1 116 ? 21.926 2.071 -22.272 1.00 70.06 116 GLU A O 1
ATOM 975 N N . ASN A 1 117 ? 23.885 2.641 -21.322 1.00 82.88 117 ASN A N 1
ATOM 976 C CA . ASN A 1 117 ? 23.300 3.116 -20.082 1.00 82.88 117 ASN A CA 1
ATOM 977 C C . ASN A 1 117 ? 22.485 4.385 -20.366 1.00 82.88 117 ASN A C 1
ATOM 979 O O . ASN A 1 117 ? 23.050 5.383 -20.814 1.00 82.88 117 ASN A O 1
ATOM 983 N N . ARG A 1 118 ? 21.187 4.381 -20.054 1.00 84.94 118 ARG A N 1
ATOM 984 C CA . ARG A 1 118 ? 20.308 5.537 -20.287 1.00 84.94 118 ARG A CA 1
ATOM 985 C C . ARG A 1 118 ? 19.209 5.668 -19.243 1.00 84.94 118 ARG A C 1
ATOM 987 O O . ARG A 1 118 ? 18.938 4.743 -18.478 1.00 84.94 118 ARG A O 1
ATOM 994 N N . THR A 1 119 ? 18.570 6.831 -19.245 1.00 84.44 119 THR A N 1
ATOM 995 C CA . THR A 1 119 ? 17.378 7.130 -18.453 1.00 84.44 119 THR A CA 1
ATOM 996 C C . THR A 1 119 ? 16.328 7.726 -19.376 1.00 84.44 119 THR A C 1
ATOM 998 O O . THR A 1 119 ? 16.654 8.605 -20.170 1.00 84.44 119 THR A O 1
ATOM 1001 N N . PHE A 1 120 ? 15.084 7.276 -19.247 1.00 83.75 120 PHE A N 1
ATOM 1002 C CA . PHE A 1 120 ? 13.949 7.790 -20.011 1.00 83.75 120 PHE A CA 1
ATOM 1003 C C . PHE A 1 120 ? 12.739 8.018 -19.101 1.00 83.75 120 PHE A C 1
ATOM 1005 O O . PHE A 1 120 ? 12.659 7.475 -17.994 1.00 83.75 120 PHE A O 1
ATOM 1012 N N . ILE A 1 121 ? 11.818 8.869 -19.554 1.00 85.25 121 ILE A N 1
ATOM 1013 C CA . ILE A 1 121 ? 10.619 9.269 -18.813 1.00 85.25 121 ILE A CA 1
ATOM 1014 C C . ILE A 1 121 ? 9.402 8.987 -19.685 1.00 85.25 121 ILE A C 1
ATOM 1016 O O . ILE A 1 121 ? 9.368 9.390 -20.844 1.00 85.25 121 ILE A O 1
ATOM 1020 N N . LEU A 1 122 ? 8.395 8.340 -19.107 1.00 87.88 122 LEU A N 1
ATOM 1021 C CA . LEU A 1 122 ? 7.078 8.196 -19.711 1.00 87.88 122 LEU A CA 1
ATOM 1022 C C . LEU A 1 122 ? 6.103 9.140 -19.011 1.00 87.88 122 LEU A C 1
ATOM 1024 O O . LEU A 1 122 ? 5.833 8.976 -17.818 1.00 87.88 122 LEU A O 1
ATOM 1028 N N . GLU A 1 123 ? 5.564 10.108 -19.750 1.00 88.75 123 GLU A N 1
ATOM 1029 C CA . GLU A 1 123 ? 4.473 10.963 -19.284 1.00 88.75 123 GLU A CA 1
ATOM 1030 C C . GLU A 1 123 ? 3.116 10.424 -19.737 1.00 88.75 123 GLU A C 1
ATOM 1032 O O . GLU A 1 123 ? 2.913 10.078 -20.905 1.00 88.75 123 GLU A O 1
ATOM 1037 N N . PHE A 1 124 ? 2.165 10.424 -18.809 1.00 91.75 124 PHE A N 1
ATOM 1038 C CA . PHE A 1 124 ? 0.771 10.110 -19.057 1.00 91.75 124 PHE A CA 1
ATOM 1039 C C . PHE A 1 124 ? -0.126 11.264 -18.611 1.00 91.75 124 PHE A C 1
ATOM 1041 O O . PHE A 1 124 ? 0.124 11.898 -17.586 1.00 91.75 124 PHE A O 1
ATOM 1048 N N . TYR A 1 125 ? -1.221 11.490 -19.335 1.00 91.12 125 TYR A N 1
ATOM 1049 C CA . TYR A 1 125 ? -2.244 12.471 -18.969 1.00 91.12 125 TYR A CA 1
ATOM 1050 C C . TYR A 1 125 ? -3.596 11.805 -18.743 1.00 91.12 125 TYR A C 1
ATOM 1052 O O . TYR A 1 125 ? -3.979 10.871 -19.453 1.00 91.12 125 TYR A O 1
ATOM 1060 N N . CYS A 1 126 ? -4.340 12.300 -17.756 1.00 94.31 126 CYS A N 1
ATOM 1061 C CA . CYS A 1 126 ? -5.701 11.845 -17.510 1.00 94.31 126 CYS A CA 1
ATOM 1062 C C . CYS A 1 126 ? -6.601 12.253 -18.681 1.00 94.31 126 CYS A C 1
ATOM 1064 O O . CYS A 1 126 ? -6.676 13.422 -19.040 1.00 94.31 126 CYS A O 1
ATOM 1066 N N . THR A 1 127 ? -7.350 11.306 -19.242 1.00 93.38 127 THR A N 1
ATOM 1067 C CA . THR A 1 127 ? -8.293 11.560 -20.351 1.00 93.38 127 THR A CA 1
ATOM 1068 C C . THR A 1 127 ? -9.465 12.474 -19.976 1.00 93.38 127 THR A C 1
ATOM 1070 O O . THR A 1 127 ? -10.136 13.005 -20.854 1.00 93.38 127 THR A O 1
ATOM 1073 N N . HIS A 1 128 ? -9.723 12.665 -18.679 1.00 92.56 128 HIS A N 1
ATOM 1074 C CA . HIS A 1 128 ? -10.774 13.557 -18.188 1.00 92.56 128 HIS A CA 1
ATOM 1075 C C . HIS A 1 128 ? -10.290 15.000 -17.990 1.00 92.56 128 HIS A C 1
ATOM 1077 O O . HIS A 1 128 ? -11.050 15.936 -18.217 1.00 92.56 128 HIS A O 1
ATOM 1083 N N . ASN A 1 129 ? -9.038 15.178 -17.564 1.00 91.50 129 ASN A N 1
ATOM 1084 C CA . ASN A 1 129 ? -8.388 16.479 -17.475 1.00 91.50 129 ASN A CA 1
ATOM 1085 C C . ASN A 1 129 ? -6.904 16.320 -17.813 1.00 91.50 129 ASN A C 1
ATOM 1087 O O . ASN A 1 129 ? -6.156 15.694 -17.064 1.00 91.50 129 ASN A O 1
ATOM 1091 N N . HIS A 1 130 ? -6.486 16.917 -18.927 1.00 89.00 130 HIS A N 1
ATOM 1092 C CA . HIS A 1 130 ? -5.125 16.792 -19.434 1.00 89.00 130 HIS A CA 1
ATOM 1093 C C . HIS A 1 130 ? -4.078 17.509 -18.565 1.00 89.00 130 HIS A C 1
ATOM 1095 O O . HIS A 1 130 ? -2.892 17.327 -18.814 1.00 89.00 130 HIS A O 1
ATOM 1101 N N . ASP A 1 131 ? -4.467 18.295 -17.560 1.00 89.00 131 ASP A N 1
ATOM 1102 C CA . ASP A 1 131 ? -3.517 18.897 -16.615 1.00 89.00 131 ASP A CA 1
ATOM 1103 C C . ASP A 1 131 ? -3.040 17.904 -15.545 1.00 89.00 131 ASP A C 1
ATOM 1105 O O . ASP A 1 131 ? -1.957 18.074 -14.994 1.00 89.00 131 ASP A O 1
ATOM 1109 N N . HIS A 1 132 ? -3.798 16.834 -15.283 1.00 92.62 132 HIS A N 1
ATOM 1110 C CA . HIS A 1 132 ? -3.402 15.820 -14.307 1.00 92.62 132 HIS A CA 1
ATOM 1111 C C . HIS A 1 132 ? -2.405 14.853 -14.955 1.00 92.62 132 HIS A C 1
ATOM 1113 O O . HIS A 1 132 ? -2.743 14.167 -15.932 1.00 92.62 132 HIS A O 1
ATOM 1119 N N . ARG A 1 133 ? -1.187 14.782 -14.408 1.00 90.25 133 ARG A N 1
ATOM 1120 C CA . ARG A 1 133 ? -0.060 14.050 -15.005 1.00 90.25 133 ARG A CA 1
ATOM 1121 C C . ARG A 1 133 ? 0.473 12.939 -14.115 1.00 90.25 133 ARG A C 1
ATOM 1123 O O . ARG A 1 133 ? 0.529 13.074 -12.896 1.00 90.25 133 ARG A O 1
ATOM 1130 N N . ILE A 1 134 ? 0.902 11.858 -14.761 1.00 92.75 134 ILE A N 1
ATOM 1131 C CA . ILE A 1 134 ? 1.685 10.784 -14.153 1.00 92.75 134 ILE A CA 1
ATOM 1132 C C . ILE A 1 134 ? 3.003 10.679 -14.911 1.00 92.75 134 ILE A C 1
ATOM 1134 O O . ILE A 1 134 ? 3.017 10.695 -16.139 1.00 92.75 134 ILE A O 1
ATOM 1138 N N . TYR A 1 135 ? 4.097 10.539 -14.175 1.00 91.75 135 TYR A N 1
ATOM 1139 C CA . TYR A 1 135 ? 5.435 10.345 -14.709 1.00 91.75 135 TYR A CA 1
ATOM 1140 C C . TYR A 1 135 ? 6.020 9.055 -14.151 1.00 91.75 135 TYR A C 1
ATOM 1142 O O . TYR A 1 135 ? 6.005 8.844 -12.936 1.00 91.75 135 TYR A O 1
ATOM 1150 N N . PHE A 1 136 ? 6.599 8.234 -15.020 1.00 92.56 136 PHE A N 1
ATOM 1151 C CA . PHE A 1 136 ? 7.458 7.119 -14.631 1.00 92.56 136 PHE A CA 1
ATOM 1152 C C . PHE A 1 136 ? 8.849 7.332 -15.215 1.00 92.56 136 PHE A C 1
ATOM 1154 O O . PHE A 1 136 ? 8.986 7.616 -16.401 1.00 92.56 136 PHE A O 1
ATOM 1161 N N . ILE A 1 137 ? 9.877 7.210 -14.379 1.00 91.81 137 ILE A N 1
ATOM 1162 C CA . ILE A 1 137 ? 11.277 7.389 -14.761 1.00 91.81 137 ILE A CA 1
ATOM 1163 C C . ILE A 1 137 ? 11.953 6.026 -14.685 1.00 91.81 137 ILE A C 1
ATOM 1165 O O . ILE A 1 137 ? 11.903 5.363 -13.644 1.00 91.81 137 ILE A O 1
ATOM 1169 N N . PHE A 1 138 ? 12.596 5.620 -15.772 1.00 91.75 138 PHE A N 1
ATOM 1170 C CA . PHE A 1 138 ? 13.308 4.354 -15.882 1.00 91.75 138 PHE A CA 1
ATOM 1171 C C . PHE A 1 138 ? 14.783 4.590 -16.124 1.00 91.75 138 PHE A C 1
ATOM 1173 O O . PHE A 1 138 ? 15.172 5.537 -16.801 1.00 91.75 138 PHE A O 1
ATOM 1180 N N . THR A 1 139 ? 15.607 3.698 -15.590 1.00 91.00 139 THR A N 1
ATOM 1181 C CA . THR A 1 139 ? 17.049 3.705 -15.813 1.00 91.00 139 THR A CA 1
ATOM 1182 C C . THR A 1 139 ? 17.490 2.315 -16.235 1.00 91.00 139 THR A C 1
ATOM 1184 O O . THR A 1 139 ? 17.196 1.336 -15.547 1.00 91.00 139 THR A O 1
ATOM 1187 N N . ILE A 1 140 ? 18.225 2.252 -17.343 1.00 88.69 140 ILE A N 1
ATOM 1188 C CA . ILE A 1 140 ? 18.940 1.067 -17.801 1.00 88.69 140 ILE A CA 1
ATOM 1189 C C . ILE A 1 140 ? 20.417 1.286 -17.503 1.00 88.69 140 ILE A C 1
ATOM 1191 O O . ILE A 1 140 ? 21.024 2.222 -18.021 1.00 88.69 140 ILE A O 1
ATOM 1195 N N . GLN A 1 141 ? 20.995 0.452 -16.642 1.00 87.44 141 GLN A N 1
ATOM 1196 C CA . GLN A 1 141 ? 22.419 0.490 -16.317 1.00 87.44 141 GLN A CA 1
ATOM 1197 C C . GLN A 1 141 ? 22.975 -0.912 -16.110 1.00 87.44 141 GLN A C 1
ATOM 1199 O O . GLN A 1 141 ? 22.394 -1.709 -15.377 1.00 87.44 141 GLN A O 1
ATOM 1204 N N . ASN A 1 142 ? 24.138 -1.195 -16.702 1.00 86.31 142 ASN A N 1
ATOM 1205 C CA . ASN A 1 142 ? 24.867 -2.457 -16.514 1.00 86.31 142 ASN A CA 1
ATOM 1206 C C . ASN A 1 142 ? 24.004 -3.707 -16.795 1.00 86.31 142 ASN A C 1
ATOM 1208 O O . ASN A 1 142 ? 24.071 -4.682 -16.049 1.00 86.31 142 ASN A O 1
ATOM 1212 N N . SER A 1 143 ? 23.180 -3.671 -17.850 1.00 87.50 143 SER A N 1
ATOM 1213 C CA . SER A 1 143 ? 22.212 -4.733 -18.191 1.00 87.50 143 SER A CA 1
ATOM 1214 C C . SER A 1 143 ? 21.119 -4.963 -17.139 1.00 87.50 143 SER A C 1
ATOM 1216 O O . SER A 1 143 ? 20.614 -6.073 -17.002 1.00 87.50 143 SER A O 1
ATOM 1218 N N . PHE A 1 144 ? 20.743 -3.929 -16.390 1.00 91.44 144 PHE A N 1
ATOM 1219 C CA . PHE A 1 144 ? 19.556 -3.941 -15.541 1.00 91.44 144 PHE A CA 1
ATOM 1220 C C . PHE A 1 144 ? 18.630 -2.796 -15.917 1.00 91.44 144 PHE A C 1
ATOM 1222 O O . PHE A 1 144 ? 19.102 -1.674 -16.085 1.00 91.44 144 PHE A O 1
ATOM 1229 N N . ILE A 1 145 ? 17.327 -3.066 -15.965 1.00 92.69 145 ILE A N 1
ATOM 1230 C CA . ILE A 1 145 ? 16.276 -2.046 -15.991 1.00 92.69 145 ILE A CA 1
ATOM 1231 C C . ILE A 1 145 ? 15.669 -1.899 -14.594 1.00 92.69 145 ILE A C 1
ATOM 1233 O O . ILE A 1 145 ? 15.466 -2.879 -13.874 1.00 92.69 145 ILE A O 1
ATOM 1237 N N . GLN A 1 146 ? 15.375 -0.664 -14.199 1.00 93.12 146 GLN A N 1
ATOM 1238 C CA . GLN A 1 146 ? 14.645 -0.357 -12.971 1.00 93.12 146 GLN A CA 1
ATOM 1239 C C . GLN A 1 146 ? 13.784 0.894 -13.151 1.00 93.12 146 GLN A C 1
ATOM 1241 O O . GLN A 1 146 ? 14.164 1.815 -13.877 1.00 93.12 146 GLN A O 1
ATOM 1246 N N . LYS A 1 147 ? 12.667 0.968 -12.422 1.00 93.81 147 LYS A N 1
ATOM 1247 C CA . LYS A 1 147 ? 11.911 2.213 -12.245 1.00 93.81 147 LYS A CA 1
ATOM 1248 C C . LYS A 1 147 ? 12.633 3.056 -11.191 1.00 93.81 147 LYS A C 1
ATOM 1250 O O . LYS A 1 147 ? 12.628 2.701 -10.015 1.00 93.81 147 LYS A O 1
ATOM 1255 N N . SER A 1 148 ? 13.321 4.117 -11.600 1.00 91.62 148 SER A N 1
ATOM 1256 C CA . SER A 1 148 ? 14.156 4.960 -10.731 1.00 91.62 148 SER A CA 1
ATOM 1257 C C . SER A 1 148 ? 13.410 6.156 -10.135 1.00 91.62 148 SER A C 1
ATOM 1259 O O . SER A 1 148 ? 13.892 6.752 -9.176 1.00 91.62 148 SER A O 1
ATOM 1261 N N . GLY A 1 149 ? 12.217 6.482 -10.637 1.00 88.00 149 GLY A N 1
ATOM 1262 C CA . GLY A 1 149 ? 11.366 7.523 -10.064 1.00 88.00 149 GLY A CA 1
ATOM 1263 C C . GLY A 1 149 ? 9.926 7.460 -10.562 1.00 88.00 149 GLY A C 1
ATOM 1264 O O . GLY A 1 149 ? 9.634 6.813 -11.568 1.00 88.00 149 GLY A O 1
ATOM 1265 N N . GLN A 1 150 ? 9.019 8.127 -9.846 1.00 91.25 150 GLN A N 1
ATOM 1266 C CA . GLN A 1 150 ? 7.642 8.330 -10.290 1.00 91.25 150 GLN A CA 1
ATOM 1267 C C . GLN A 1 150 ? 6.985 9.545 -9.625 1.00 91.25 150 GLN A C 1
ATOM 1269 O O . GLN A 1 150 ? 7.374 9.940 -8.525 1.00 91.25 150 GLN A O 1
ATOM 1274 N N . PHE A 1 151 ? 5.957 10.087 -10.273 1.00 87.50 151 PHE A N 1
ATOM 1275 C CA . PHE A 1 151 ? 5.013 11.038 -9.689 1.00 87.50 151 PHE A CA 1
ATOM 1276 C C . PHE A 1 151 ? 3.610 10.763 -10.244 1.00 87.50 151 PHE A C 1
ATOM 1278 O O . PHE A 1 151 ? 3.490 10.618 -11.457 1.00 87.50 151 PHE A O 1
ATOM 1285 N N . PRO A 1 152 ? 2.552 10.731 -9.420 1.00 88.50 152 PRO A N 1
ATOM 1286 C CA . PRO A 1 152 ? 2.561 10.745 -7.957 1.00 88.50 152 PRO A CA 1
ATOM 1287 C C . PRO A 1 152 ? 3.070 9.403 -7.380 1.00 88.50 152 PRO A C 1
ATOM 1289 O O . PRO A 1 152 ? 3.607 8.561 -8.112 1.00 88.50 152 PRO A O 1
ATOM 1292 N N . THR A 1 153 ? 2.993 9.208 -6.058 1.00 81.62 153 THR A N 1
ATOM 1293 C CA . THR A 1 153 ? 3.481 7.963 -5.430 1.00 81.62 153 THR A CA 1
ATOM 1294 C C . THR A 1 153 ? 2.636 6.758 -5.847 1.00 81.62 153 THR A C 1
ATOM 1296 O O . THR A 1 153 ? 1.524 6.921 -6.343 1.00 81.62 153 THR A O 1
ATOM 1299 N N . LEU A 1 154 ? 3.142 5.532 -5.659 1.00 80.25 154 LEU A N 1
ATOM 1300 C CA . LEU A 1 154 ? 2.394 4.331 -6.053 1.00 80.25 154 LEU A CA 1
ATOM 1301 C C . LEU A 1 154 ? 1.080 4.231 -5.276 1.00 80.25 154 LEU A C 1
ATOM 1303 O O . LEU A 1 154 ? 0.037 3.976 -5.864 1.00 80.25 154 LEU A O 1
ATOM 1307 N N . LEU A 1 155 ? 1.137 4.572 -3.986 1.00 74.56 155 LEU A N 1
ATOM 1308 C CA . LEU A 1 155 ? -0.031 4.695 -3.126 1.00 74.56 155 LEU A CA 1
ATOM 1309 C C . LEU A 1 155 ? -1.055 5.682 -3.699 1.00 74.56 155 LEU A C 1
ATOM 1311 O O . LEU A 1 155 ? -2.236 5.378 -3.707 1.00 74.56 155 LEU A O 1
ATOM 1315 N N . ASP A 1 156 ? -0.635 6.843 -4.207 1.00 80.88 156 ASP A N 1
ATOM 1316 C CA . ASP A 1 156 ? -1.562 7.833 -4.775 1.00 80.88 156 ASP A CA 1
ATOM 1317 C C . ASP A 1 156 ? -2.250 7.361 -6.068 1.00 80.88 156 ASP A C 1
ATOM 1319 O O . ASP A 1 156 ? -3.271 7.935 -6.444 1.00 80.88 156 ASP A O 1
ATOM 1323 N N . LEU A 1 157 ? -1.689 6.357 -6.753 1.00 84.94 157 LEU A N 1
ATOM 1324 C CA . LEU A 1 157 ? -2.247 5.748 -7.967 1.00 84.94 157 LEU A CA 1
ATOM 1325 C C . LEU A 1 157 ? -3.143 4.538 -7.677 1.00 84.94 157 LEU A C 1
ATOM 1327 O O . LEU A 1 157 ? -3.874 4.085 -8.563 1.00 84.94 157 LEU A O 1
ATOM 1331 N N . GLU A 1 158 ? -3.110 4.023 -6.450 1.00 79.31 158 GLU A N 1
ATOM 1332 C CA . GLU A 1 158 ? -4.025 2.992 -5.975 1.00 79.31 158 GLU A CA 1
ATOM 1333 C C . GLU A 1 158 ? -5.359 3.619 -5.552 1.00 79.31 158 GLU A C 1
ATOM 1335 O O . GLU A 1 158 ? -5.418 4.706 -4.966 1.00 79.31 158 GLU A O 1
ATOM 1340 N N . ASP A 1 159 ? -6.461 2.929 -5.851 1.00 69.75 159 ASP A N 1
ATOM 1341 C CA . ASP A 1 159 ? -7.779 3.340 -5.376 1.00 69.75 159 ASP A CA 1
ATOM 1342 C C . ASP A 1 159 ? -7.871 3.120 -3.859 1.00 69.75 159 ASP A C 1
ATOM 1344 O O . ASP A 1 159 ? -8.276 2.072 -3.360 1.00 69.75 159 ASP A O 1
ATOM 1348 N N . ASN A 1 160 ? -7.476 4.148 -3.110 1.00 63.31 160 ASN A N 1
ATOM 1349 C CA . ASN A 1 160 ? -7.497 4.170 -1.650 1.00 63.31 160 ASN A CA 1
ATOM 1350 C C . ASN A 1 160 ? -8.880 4.507 -1.071 1.00 63.31 160 ASN A C 1
ATOM 1352 O O . ASN A 1 160 ? -8.979 5.019 0.053 1.00 63.31 160 ASN A O 1
ATOM 1356 N N . THR A 1 161 ? -9.969 4.267 -1.805 1.00 59.91 161 THR A N 1
ATOM 1357 C CA . THR A 1 161 ? -11.331 4.336 -1.247 1.00 59.91 161 THR A CA 1
ATOM 1358 C C . THR A 1 161 ? -11.462 3.484 0.017 1.00 59.91 161 THR A C 1
ATOM 1360 O O . THR A 1 161 ? -12.044 3.953 0.999 1.00 59.91 161 THR A O 1
ATOM 1363 N N . GLU A 1 162 ? -10.803 2.324 0.060 1.00 57.34 162 GLU A N 1
ATOM 1364 C CA . GLU A 1 162 ? -10.695 1.484 1.258 1.00 57.34 162 GLU A CA 1
ATOM 1365 C C . GLU A 1 162 ? -9.993 2.209 2.419 1.00 57.34 162 GLU A C 1
ATOM 1367 O O . GLU A 1 162 ? -10.472 2.194 3.551 1.00 57.34 162 GLU A O 1
ATOM 1372 N N . ILE A 1 163 ? -8.922 2.970 2.173 1.00 63.34 163 ILE A N 1
ATOM 1373 C CA . ILE A 1 163 ? -8.282 3.730 3.257 1.00 63.34 163 ILE A CA 1
ATOM 1374 C C . ILE A 1 163 ? -9.190 4.854 3.770 1.00 63.34 163 ILE A C 1
ATOM 1376 O O . ILE A 1 163 ? -9.266 5.120 4.973 1.00 63.34 163 ILE A O 1
ATOM 1380 N N . ASN A 1 164 ? -9.926 5.513 2.871 1.00 64.88 164 ASN A N 1
ATOM 1381 C CA . ASN A 1 164 ? -10.895 6.535 3.264 1.00 64.88 164 ASN A CA 1
ATOM 1382 C C . ASN A 1 164 ? -12.058 5.955 4.085 1.00 64.88 164 ASN A C 1
ATOM 1384 O O . ASN A 1 164 ? -12.561 6.647 4.975 1.00 64.88 164 ASN A O 1
ATOM 1388 N N . LYS A 1 165 ? -12.451 4.699 3.840 1.00 74.88 165 LYS A N 1
ATOM 1389 C CA . LYS A 1 165 ? -13.424 3.957 4.658 1.00 74.88 165 LYS A CA 1
ATOM 1390 C C . LYS A 1 165 ? -12.913 3.776 6.092 1.00 74.88 165 LYS A C 1
ATOM 1392 O O . LYS A 1 165 ? -13.669 4.021 7.033 1.00 74.88 165 LYS A O 1
ATOM 1397 N N . TYR A 1 166 ? -11.631 3.456 6.266 1.00 80.38 166 TYR A N 1
ATOM 1398 C CA . TYR A 1 166 ? -11.040 3.199 7.585 1.00 80.38 166 TYR A CA 1
ATOM 1399 C C . TYR A 1 166 ? -10.577 4.443 8.351 1.00 80.38 166 TYR A C 1
ATOM 1401 O O . TYR A 1 166 ? -10.422 4.378 9.570 1.00 80.38 166 TYR A O 1
ATOM 1409 N N . LYS A 1 167 ? -10.410 5.596 7.686 1.00 72.31 167 LYS A N 1
ATOM 1410 C CA . LYS A 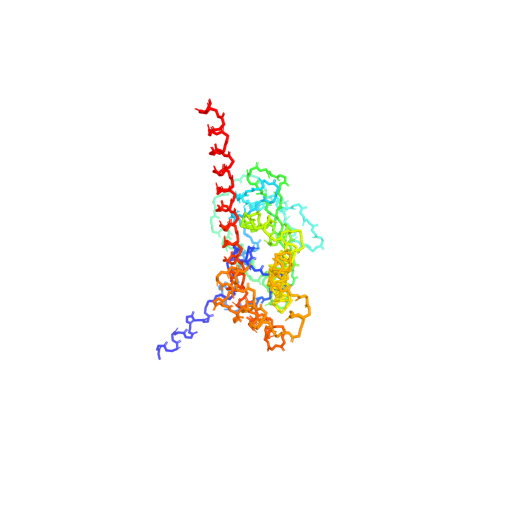1 167 ? -9.965 6.856 8.321 1.00 72.31 167 LYS A CA 1
ATOM 1411 C C . LYS A 1 167 ? -10.728 7.219 9.596 1.00 72.31 167 LYS A C 1
ATOM 1413 O O . LYS A 1 167 ? -10.131 7.764 10.520 1.00 72.31 167 LYS A O 1
ATOM 1418 N N . LYS A 1 168 ? -12.039 6.957 9.640 1.00 75.06 168 LYS A N 1
ATOM 1419 C CA . LYS A 1 168 ? -12.863 7.261 10.820 1.00 75.06 168 LYS A CA 1
ATOM 1420 C C . LYS A 1 168 ? -12.532 6.377 12.023 1.00 75.06 168 LYS A C 1
ATOM 1422 O O . LYS A 1 168 ? -12.537 6.896 13.129 1.00 75.06 168 LYS A O 1
ATOM 1427 N N . GLU A 1 169 ? -12.255 5.092 11.811 1.00 79.25 169 GLU A N 1
ATOM 1428 C CA . GLU A 1 169 ? -11.970 4.154 12.908 1.00 79.25 169 GLU A CA 1
ATOM 1429 C C . GLU A 1 169 ? -10.511 4.202 13.360 1.00 79.25 169 GLU A C 1
ATOM 1431 O O . GLU A 1 169 ? -10.230 4.035 14.539 1.00 79.25 169 GLU A O 1
ATOM 1436 N N . LEU A 1 170 ? -9.579 4.433 12.432 1.00 76.50 170 LEU A N 1
ATOM 1437 C CA . LEU A 1 170 ? -8.151 4.524 12.745 1.00 76.50 170 LEU A CA 1
ATOM 1438 C C . LEU A 1 170 ? -7.783 5.844 13.448 1.00 76.50 170 LEU A C 1
ATOM 1440 O O . LEU A 1 170 ? -6.759 5.942 14.120 1.00 76.50 170 LEU A O 1
ATO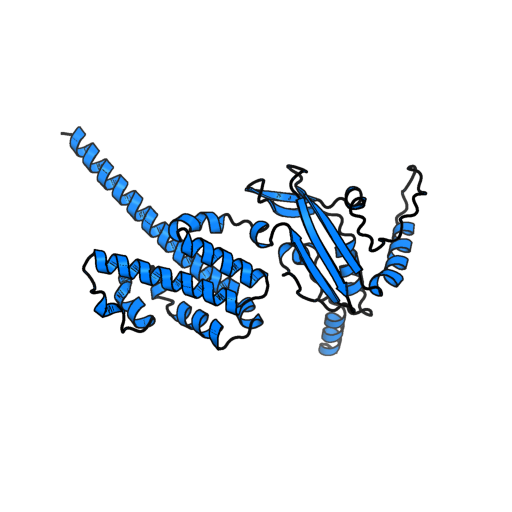M 1444 N N . GLY A 1 171 ? -8.577 6.899 13.259 1.00 74.81 171 GLY A N 1
ATOM 1445 C CA . GLY A 1 171 ? -8.183 8.244 13.668 1.00 74.81 171 GLY A CA 1
ATOM 1446 C C . GLY A 1 171 ? -6.974 8.773 12.880 1.00 74.81 171 GLY A C 1
ATOM 1447 O O . GLY A 1 171 ? -6.520 8.190 11.891 1.00 74.81 171 GLY A O 1
ATOM 1448 N N . SER A 1 172 ? -6.449 9.930 13.294 1.00 66.75 172 SER A N 1
ATOM 1449 C CA . SER A 1 172 ? -5.353 10.604 12.579 1.00 66.75 172 SER A CA 1
ATOM 1450 C C . SER A 1 172 ? -4.024 9.856 12.655 1.00 66.75 172 SER A C 1
ATOM 1452 O O . SER A 1 172 ? -3.222 9.924 11.722 1.00 66.75 172 SER A O 1
ATOM 1454 N N . ASP A 1 173 ? -3.762 9.182 13.770 1.00 70.69 173 ASP A N 1
ATOM 1455 C CA . ASP A 1 173 ? -2.442 8.633 14.068 1.00 70.69 173 ASP A CA 1
ATOM 1456 C C . ASP A 1 173 ? -2.290 7.236 13.476 1.00 70.69 173 ASP A C 1
ATOM 1458 O O . ASP A 1 173 ? -1.363 7.016 12.690 1.00 70.69 173 ASP A O 1
ATOM 1462 N N . GLU A 1 174 ? -3.259 6.345 13.699 1.00 78.44 174 GLU A N 1
ATOM 1463 C CA . GLU A 1 174 ? -3.224 5.020 13.075 1.00 78.44 174 GLU A CA 1
ATOM 1464 C C . GLU A 1 174 ? -3.513 5.065 11.576 1.00 78.44 174 GLU A C 1
ATOM 1466 O O . GLU A 1 174 ? -2.957 4.271 10.822 1.00 78.44 174 GLU A O 1
ATOM 1471 N N . GLY A 1 175 ? -4.262 6.064 11.091 1.00 76.31 175 GLY A N 1
ATOM 1472 C CA . GLY A 1 175 ? -4.422 6.288 9.652 1.00 76.31 175 GLY A CA 1
ATOM 1473 C C . GLY A 1 175 ? -3.092 6.624 8.970 1.00 76.31 175 GLY A C 1
ATOM 1474 O O . GLY A 1 175 ? -2.791 6.121 7.884 1.00 76.31 175 GLY A O 1
ATOM 1475 N N . ARG A 1 176 ? -2.244 7.427 9.632 1.00 76.12 176 ARG A N 1
ATOM 1476 C CA . ARG A 1 176 ? -0.882 7.718 9.156 1.00 76.12 176 ARG A CA 1
ATOM 1477 C C . ARG A 1 176 ? 0.014 6.488 9.228 1.00 76.12 176 ARG A C 1
ATOM 1479 O O . ARG A 1 176 ? 0.801 6.281 8.307 1.00 76.12 176 ARG A O 1
ATOM 1486 N N . ASN A 1 177 ? -0.088 5.687 10.287 1.00 85.62 177 ASN A N 1
ATOM 1487 C CA . ASN A 1 177 ? 0.663 4.436 10.388 1.00 85.62 177 ASN A CA 1
ATOM 1488 C C . ASN A 1 177 ? 0.263 3.465 9.270 1.00 85.62 177 ASN A C 1
ATOM 1490 O O . ASN A 1 177 ? 1.144 2.899 8.630 1.00 85.62 177 ASN A O 1
ATOM 1494 N N . TYR A 1 178 ? -1.028 3.356 8.953 1.00 87.69 178 TYR A N 1
ATOM 1495 C CA . TYR A 1 178 ? -1.522 2.498 7.877 1.00 87.69 178 TYR A CA 1
ATOM 1496 C C . TYR A 1 178 ? -0.981 2.919 6.506 1.00 87.69 178 TYR A C 1
ATOM 1498 O O . TYR A 1 178 ? -0.412 2.103 5.785 1.00 87.69 178 TYR A O 1
ATOM 1506 N N . HIS A 1 179 ? -1.035 4.220 6.192 1.00 81.00 179 HIS A N 1
ATOM 1507 C CA . HIS A 1 179 ? -0.402 4.768 4.984 1.00 81.00 179 HIS A CA 1
ATOM 1508 C C . HIS A 1 179 ? 1.098 4.475 4.922 1.00 81.00 179 HIS A C 1
ATOM 1510 O O . HIS A 1 179 ? 1.611 4.100 3.872 1.00 81.00 179 HIS A O 1
ATOM 1516 N N . LYS A 1 180 ? 1.814 4.646 6.038 1.00 84.38 180 LYS A N 1
ATOM 1517 C CA . LYS A 1 180 ? 3.254 4.376 6.092 1.00 84.38 180 LYS A CA 1
ATOM 1518 C C . LYS A 1 180 ? 3.564 2.896 5.903 1.00 84.38 180 LYS A C 1
ATOM 1520 O O . LYS A 1 180 ? 4.534 2.597 5.220 1.00 84.38 180 LYS A O 1
ATOM 1525 N N . ALA A 1 181 ? 2.755 1.993 6.459 1.00 90.44 181 ALA A N 1
ATOM 1526 C CA . ALA A 1 181 ? 2.915 0.557 6.261 1.00 90.44 181 ALA A CA 1
ATOM 1527 C C . ALA A 1 181 ? 2.845 0.203 4.769 1.00 90.44 181 ALA A C 1
ATOM 1529 O O . ALA A 1 181 ? 3.775 -0.402 4.240 1.00 90.44 181 ALA A O 1
ATOM 1530 N N . ILE A 1 182 ? 1.794 0.663 4.080 1.00 85.50 182 ILE A N 1
ATOM 1531 C CA . ILE A 1 182 ? 1.598 0.419 2.643 1.00 85.50 182 ILE A CA 1
ATOM 1532 C C . ILE A 1 182 ? 2.715 1.075 1.827 1.00 85.50 182 ILE A C 1
ATOM 1534 O O . ILE A 1 182 ? 3.326 0.424 0.985 1.00 85.50 182 ILE A O 1
ATOM 1538 N N . GLY A 1 183 ? 3.041 2.337 2.119 1.00 79.56 183 GLY A N 1
ATOM 1539 C CA . GLY A 1 183 ? 4.107 3.061 1.429 1.00 79.56 183 GLY A CA 1
ATOM 1540 C C . GLY A 1 183 ? 5.466 2.368 1.557 1.00 79.56 183 GLY A C 1
ATOM 1541 O O . GLY A 1 183 ? 6.161 2.189 0.562 1.00 79.56 183 GLY A O 1
ATOM 1542 N N . LEU A 1 184 ? 5.834 1.912 2.756 1.00 88.12 184 LEU A N 1
ATOM 1543 C CA . LEU A 1 184 ? 7.094 1.201 2.986 1.00 88.12 184 LEU A CA 1
ATOM 1544 C C . LEU A 1 184 ? 7.137 -0.140 2.264 1.00 88.12 184 LEU A C 1
ATOM 1546 O O . LEU A 1 184 ? 8.123 -0.419 1.583 1.00 88.12 184 LEU A O 1
ATOM 1550 N N . ALA A 1 185 ? 6.056 -0.918 2.329 1.00 85.56 185 ALA A N 1
ATOM 1551 C CA . ALA A 1 185 ? 5.955 -2.157 1.570 1.00 85.56 185 ALA A CA 1
ATOM 1552 C C . ALA A 1 185 ? 6.078 -1.893 0.059 1.00 85.56 185 ALA A C 1
ATOM 1554 O O . ALA A 1 185 ? 6.821 -2.588 -0.625 1.00 85.56 185 ALA A O 1
ATOM 1555 N N . SER A 1 186 ? 5.450 -0.829 -0.457 1.00 76.38 186 SER A N 1
ATOM 1556 C CA . SER A 1 186 ? 5.550 -0.415 -1.866 1.00 76.38 186 SER A CA 1
ATOM 1557 C C . SER A 1 186 ? 6.946 0.073 -2.284 1.00 76.38 186 SER A C 1
ATOM 1559 O O . SER A 1 186 ? 7.249 0.157 -3.472 1.00 76.38 186 SER A O 1
ATOM 1561 N N . HIS A 1 187 ? 7.812 0.385 -1.320 1.00 77.69 187 HIS A N 1
ATOM 1562 C CA . HIS A 1 187 ? 9.207 0.769 -1.539 1.00 77.69 187 HIS A CA 1
ATOM 1563 C C . HIS A 1 187 ? 10.199 -0.346 -1.184 1.00 77.69 187 HIS A C 1
ATOM 1565 O O . HIS A 1 187 ? 11.400 -0.090 -1.130 1.00 77.69 187 HIS A O 1
ATOM 1571 N N . GLY A 1 188 ? 9.717 -1.566 -0.945 1.00 80.69 188 GLY A N 1
ATOM 1572 C CA . GLY A 1 188 ? 10.577 -2.719 -0.677 1.00 80.69 188 GLY A CA 1
ATOM 1573 C C . GLY A 1 188 ? 11.119 -2.779 0.744 1.00 80.69 188 GLY A C 1
ATOM 1574 O O . GLY A 1 188 ? 12.059 -3.517 1.011 1.00 80.69 188 GLY A O 1
ATOM 1575 N N . VAL A 1 189 ? 10.531 -2.008 1.659 1.00 90.38 189 VAL A N 1
ATOM 1576 C CA . VAL A 1 189 ? 10.891 -1.987 3.078 1.00 90.38 189 VAL A CA 1
ATOM 1577 C C . VAL A 1 189 ? 9.845 -2.790 3.857 1.00 90.38 189 VAL A C 1
ATOM 1579 O O . VAL A 1 189 ? 8.907 -2.245 4.449 1.00 90.38 189 VAL A O 1
ATOM 1582 N N . GLY A 1 190 ? 9.990 -4.110 3.823 1.00 91.19 190 GLY A N 1
ATOM 1583 C CA . GLY A 1 190 ? 9.139 -5.089 4.487 1.00 91.19 190 GLY A CA 1
ATOM 1584 C C . GLY A 1 190 ? 9.178 -4.992 6.014 1.00 91.19 190 GLY A C 1
ATOM 1585 O O . GLY A 1 190 ? 8.134 -4.757 6.626 1.00 91.19 190 GLY A O 1
ATOM 1586 N N . ALA A 1 191 ? 10.348 -5.081 6.648 1.00 93.69 191 ALA A N 1
ATOM 1587 C CA . ALA A 1 191 ? 10.464 -5.022 8.112 1.00 93.69 191 ALA A CA 1
ATOM 1588 C C . ALA A 1 191 ? 9.942 -3.680 8.659 1.00 93.69 191 ALA A C 1
ATOM 1590 O O . ALA A 1 191 ? 9.212 -3.624 9.653 1.00 93.69 191 ALA A O 1
ATOM 1591 N N . GLY A 1 192 ? 10.229 -2.584 7.947 1.00 93.00 192 GLY A N 1
ATOM 1592 C CA . GLY A 1 192 ? 9.686 -1.263 8.260 1.00 93.00 192 GLY A CA 1
ATOM 1593 C C . GLY A 1 192 ? 8.161 -1.210 8.167 1.00 93.00 192 GLY A C 1
ATOM 1594 O O . GLY A 1 192 ? 7.526 -0.615 9.037 1.00 93.00 192 GLY A O 1
ATOM 1595 N N . SER A 1 193 ? 7.552 -1.859 7.170 1.00 94.44 193 SER A N 1
ATOM 1596 C CA . SER A 1 193 ? 6.090 -1.936 7.061 1.00 94.44 193 SER A CA 1
ATOM 1597 C C . SER A 1 193 ? 5.449 -2.665 8.256 1.00 94.44 193 SER A C 1
ATOM 1599 O O . SER A 1 193 ? 4.426 -2.212 8.777 1.00 94.44 193 SER A O 1
ATOM 1601 N N . TYR A 1 194 ? 6.100 -3.713 8.778 1.00 96.06 194 TYR A N 1
ATOM 1602 C CA . TYR A 1 194 ? 5.624 -4.492 9.929 1.00 96.06 194 TYR A CA 1
ATOM 1603 C C . TYR A 1 194 ? 5.636 -3.690 11.227 1.00 96.06 194 TYR A C 1
ATOM 1605 O O . TYR A 1 194 ? 4.733 -3.846 12.047 1.00 96.06 194 TYR A O 1
ATOM 1613 N N . VAL A 1 195 ? 6.600 -2.778 11.403 1.00 95.31 195 VAL A N 1
ATOM 1614 C CA . VAL A 1 195 ? 6.615 -1.855 12.550 1.00 95.31 195 VAL A CA 1
ATOM 1615 C C . VAL A 1 195 ? 5.314 -1.056 12.618 1.00 95.31 195 VAL A C 1
ATOM 1617 O O . VAL A 1 195 ? 4.749 -0.882 13.698 1.00 95.31 195 VAL A O 1
ATOM 1620 N N . TYR A 1 196 ? 4.810 -0.586 11.476 1.00 94.69 196 TYR A N 1
ATOM 1621 C CA . TYR A 1 196 ? 3.567 0.179 11.438 1.00 94.69 196 TYR A CA 1
ATOM 1622 C C . TYR A 1 196 ? 2.328 -0.703 11.590 1.00 94.69 196 TYR A C 1
ATOM 1624 O O . TYR A 1 196 ? 1.424 -0.315 12.324 1.00 94.69 196 TYR A O 1
ATOM 1632 N N . LEU A 1 197 ? 2.302 -1.903 10.997 1.00 94.31 197 LEU A N 1
ATOM 1633 C CA . LEU A 1 197 ? 1.218 -2.868 11.230 1.00 94.31 197 LEU A CA 1
ATOM 1634 C C . LEU A 1 197 ? 1.105 -3.259 12.711 1.00 94.31 197 LEU A C 1
ATOM 1636 O O . LEU A 1 197 ? 0.004 -3.323 13.255 1.00 94.31 197 LEU A O 1
ATOM 1640 N N . ARG A 1 198 ? 2.244 -3.461 13.382 1.00 94.50 198 ARG A N 1
ATOM 1641 C CA . ARG A 1 198 ? 2.304 -3.728 14.821 1.00 94.50 198 ARG A CA 1
ATOM 1642 C C . ARG A 1 198 ? 1.778 -2.553 15.644 1.00 94.50 198 ARG A C 1
ATOM 1644 O O . ARG A 1 198 ? 1.003 -2.783 16.563 1.00 94.50 198 ARG A O 1
ATOM 1651 N N . ARG A 1 199 ? 2.159 -1.314 15.312 1.00 93.50 199 ARG A N 1
ATOM 1652 C CA . ARG A 1 199 ? 1.658 -0.109 16.003 1.00 93.50 199 ARG A CA 1
ATOM 1653 C C . ARG A 1 199 ? 0.140 0.012 15.918 1.00 93.50 199 ARG A C 1
ATOM 1655 O O . ARG A 1 199 ? -0.486 0.223 16.945 1.00 93.50 199 ARG A O 1
ATOM 1662 N N . ILE A 1 200 ? -0.432 -0.208 14.735 1.00 92.44 200 ILE A N 1
ATOM 1663 C CA . ILE A 1 200 ? -1.889 -0.175 14.536 1.00 92.44 200 ILE A CA 1
ATOM 1664 C C . ILE A 1 200 ? -2.569 -1.238 15.395 1.00 92.44 200 ILE A C 1
ATOM 1666 O O . ILE A 1 200 ? -3.536 -0.945 16.095 1.00 92.44 200 ILE A O 1
ATOM 1670 N N . PHE A 1 201 ? -2.031 -2.460 15.383 1.00 92.56 201 PHE A N 1
ATOM 1671 C CA . PHE A 1 201 ? -2.556 -3.547 16.200 1.00 92.56 201 PHE A CA 1
ATOM 1672 C C . PHE A 1 201 ? -2.499 -3.215 17.698 1.00 92.56 201 PHE A C 1
ATOM 1674 O O . PHE A 1 201 ? -3.501 -3.343 18.395 1.00 92.56 201 PHE A O 1
ATOM 1681 N N . GLU A 1 202 ? -1.352 -2.742 18.195 1.00 91.94 202 GLU A N 1
ATOM 1682 C CA . GLU A 1 202 ? -1.191 -2.299 19.584 1.00 91.94 202 GLU A CA 1
ATOM 1683 C C . GLU A 1 202 ? -2.160 -1.159 19.928 1.00 91.94 202 GLU A C 1
ATOM 1685 O O . GLU A 1 202 ? -2.760 -1.176 21.002 1.00 91.94 202 GLU A O 1
ATOM 1690 N N . GLY A 1 203 ? -2.372 -0.217 19.005 1.00 90.94 203 GLY A N 1
ATOM 1691 C CA . GLY A 1 203 ? -3.335 0.874 19.135 1.00 90.94 203 GLY A CA 1
ATOM 1692 C C . GLY A 1 203 ? -4.755 0.379 19.409 1.00 90.94 203 GLY A C 1
ATOM 1693 O O . GLY A 1 203 ? -5.426 0.918 20.289 1.00 90.94 203 GLY A O 1
ATOM 1694 N N . PHE A 1 204 ? -5.194 -0.705 18.757 1.00 90.88 204 PHE A N 1
ATOM 1695 C CA . PHE A 1 204 ? -6.496 -1.317 19.053 1.00 90.88 204 PHE A CA 1
ATOM 1696 C C . PHE A 1 204 ? -6.589 -1.848 20.486 1.00 90.88 204 PHE A C 1
ATOM 1698 O O . PHE A 1 204 ? -7.629 -1.693 21.127 1.00 90.88 204 PHE A O 1
ATOM 1705 N N . ILE A 1 205 ? -5.506 -2.433 21.003 1.00 91.31 205 ILE A N 1
ATOM 1706 C CA . ILE A 1 205 ? -5.461 -2.946 22.377 1.00 91.31 205 ILE A CA 1
ATOM 1707 C C . ILE A 1 205 ? -5.493 -1.796 23.381 1.00 91.31 205 ILE A C 1
ATOM 1709 O O . ILE A 1 205 ? -6.234 -1.860 24.358 1.00 91.31 205 ILE A O 1
ATOM 1713 N N . TYR A 1 206 ? -4.719 -0.733 23.148 1.00 90.31 206 TYR A N 1
ATOM 1714 C CA . TYR A 1 206 ? -4.711 0.429 24.038 1.00 90.31 206 TYR A CA 1
ATOM 1715 C C . TYR A 1 206 ? -6.052 1.170 24.029 1.00 90.31 206 TYR A C 1
ATOM 1717 O O . TYR A 1 206 ? -6.530 1.557 25.090 1.00 90.31 206 TYR A O 1
ATOM 1725 N N . GLU A 1 207 ? -6.719 1.284 22.879 1.00 89.38 207 GLU A N 1
ATOM 1726 C CA . GLU A 1 207 ? -8.071 1.849 22.819 1.00 89.38 207 GLU A CA 1
ATOM 1727 C C . GLU A 1 207 ? -9.080 1.002 23.617 1.00 89.38 207 GLU A C 1
ATOM 1729 O O . GLU A 1 207 ? -9.919 1.543 24.341 1.00 89.38 207 GLU A O 1
ATOM 1734 N N . ALA A 1 208 ? -8.999 -0.329 23.516 1.00 90.12 208 ALA A N 1
ATOM 1735 C CA . ALA A 1 208 ? -9.832 -1.234 24.306 1.00 90.12 208 ALA A CA 1
ATOM 1736 C C . ALA A 1 208 ? -9.513 -1.144 25.808 1.00 90.12 208 ALA A C 1
ATOM 1738 O O . ALA A 1 208 ? -10.436 -1.133 26.623 1.00 90.12 208 ALA A O 1
ATOM 1739 N N . LYS A 1 209 ? -8.231 -1.000 26.174 1.00 91.56 209 LYS A N 1
ATOM 1740 C CA . LYS A 1 209 ? -7.787 -0.745 27.553 1.00 91.56 209 LYS A CA 1
ATOM 1741 C C . LYS A 1 209 ? -8.448 0.516 28.104 1.00 91.56 209 LYS A C 1
ATOM 1743 O O . LYS A 1 209 ? -9.047 0.471 29.174 1.00 91.56 209 LYS A O 1
ATOM 1748 N N . ASP A 1 210 ? -8.376 1.622 27.368 1.00 89.88 210 ASP A N 1
ATOM 1749 C CA . ASP A 1 210 ? -8.920 2.906 27.813 1.00 89.88 210 ASP A CA 1
ATOM 1750 C C . ASP A 1 210 ? -10.447 2.845 27.994 1.00 89.88 210 ASP A C 1
ATOM 1752 O O . ASP A 1 210 ? -10.983 3.418 28.945 1.00 89.88 210 ASP A O 1
ATOM 1756 N N . LYS A 1 211 ? -11.155 2.095 27.135 1.00 89.19 211 LYS A N 1
ATOM 1757 C CA . LYS A 1 211 ? -12.593 1.812 27.297 1.00 89.19 211 LYS A CA 1
ATOM 1758 C C . LYS A 1 211 ? -12.879 0.981 28.551 1.00 89.19 211 LYS A C 1
ATOM 1760 O O . LYS A 1 211 ? -13.716 1.380 29.354 1.00 89.19 211 LYS A O 1
ATOM 1765 N N . ALA A 1 212 ? -12.154 -0.115 28.758 1.00 90.38 212 ALA A N 1
ATOM 1766 C CA . ALA A 1 212 ? -12.350 -0.993 29.910 1.00 90.38 212 ALA A CA 1
ATOM 1767 C C . ALA A 1 212 ? -12.038 -0.303 31.253 1.00 90.38 212 ALA A C 1
ATOM 1769 O O . ALA A 1 212 ? -12.743 -0.528 32.239 1.00 90.38 212 ALA A O 1
ATOM 1770 N N . ILE A 1 213 ? -11.024 0.572 31.293 1.00 90.19 213 ILE A N 1
ATOM 1771 C CA . ILE A 1 213 ? -10.717 1.413 32.463 1.00 90.19 213 ILE A CA 1
ATOM 1772 C C . ILE A 1 213 ? -11.855 2.405 32.714 1.00 90.19 213 ILE A C 1
ATOM 1774 O O . ILE A 1 213 ? -12.294 2.573 33.851 1.00 90.19 213 ILE A O 1
ATOM 1778 N N . LYS A 1 214 ? -12.360 3.057 31.659 1.00 90.00 214 LYS A N 1
ATOM 1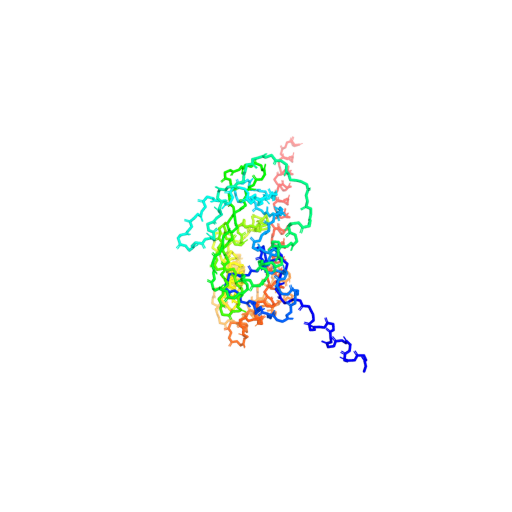779 C CA . LYS A 1 214 ? -13.461 4.023 31.769 1.00 90.00 214 LYS A CA 1
ATOM 1780 C C . LYS A 1 214 ? -14.748 3.386 32.300 1.00 90.00 214 LYS A C 1
ATOM 1782 O O . LYS A 1 214 ? -15.462 4.028 33.069 1.00 90.00 214 LYS A O 1
ATOM 1787 N N . ASP A 1 215 ? -15.004 2.138 31.929 1.00 89.00 215 ASP A N 1
ATOM 1788 C CA . ASP A 1 215 ? -16.153 1.362 32.399 1.00 89.00 215 ASP A CA 1
ATOM 1789 C C . ASP A 1 215 ? -15.913 0.719 33.783 1.00 89.00 215 ASP A C 1
ATOM 1791 O O . ASP A 1 215 ? -16.812 0.097 34.348 1.00 89.00 215 ASP A O 1
ATOM 1795 N N . GLY A 1 216 ? -14.719 0.903 34.364 1.00 86.00 216 GLY A N 1
ATOM 1796 C CA . GLY A 1 216 ? -14.361 0.436 35.705 1.00 86.00 216 GLY A CA 1
ATOM 1797 C C . GLY A 1 216 ? -14.132 -1.072 35.806 1.00 86.00 216 GLY A C 1
ATOM 1798 O O . GLY A 1 216 ? -14.178 -1.618 36.907 1.00 86.00 216 GLY A O 1
ATOM 1799 N N . VAL A 1 217 ? -13.913 -1.752 34.677 1.00 85.38 217 VAL A N 1
ATOM 1800 C CA . VAL A 1 217 ? -13.735 -3.213 34.628 1.00 85.38 217 VAL A CA 1
ATOM 1801 C C . VAL A 1 217 ? -12.315 -3.629 35.006 1.00 85.38 217 VAL A C 1
ATOM 1803 O O . VAL A 1 217 ? -12.132 -4.691 35.596 1.00 85.38 217 VAL A O 1
ATOM 1806 N N . ILE A 1 218 ? -11.317 -2.796 34.698 1.00 84.94 218 ILE A N 1
ATOM 1807 C CA . ILE A 1 218 ? -9.903 -3.062 34.996 1.00 84.94 218 ILE A CA 1
ATOM 1808 C C . ILE A 1 218 ? -9.227 -1.834 35.615 1.00 84.94 218 ILE A C 1
ATOM 1810 O O . ILE A 1 218 ? -9.578 -0.700 35.278 1.00 84.94 218 ILE A O 1
ATOM 1814 N N . ALA A 1 219 ? -8.230 -2.047 36.479 1.00 82.31 219 ALA A N 1
ATOM 1815 C CA . ALA A 1 219 ? -7.300 -0.996 36.881 1.00 82.31 219 ALA A CA 1
ATOM 1816 C C . ALA A 1 219 ? -6.098 -0.946 35.923 1.00 82.31 219 ALA A C 1
ATOM 1818 O O . ALA A 1 219 ? -5.742 -1.937 35.285 1.00 82.31 219 ALA A O 1
ATOM 1819 N N . GLU A 1 220 ? -5.438 0.210 35.821 1.00 78.69 220 GLU A N 1
ATOM 1820 C CA . GLU A 1 220 ? -4.272 0.365 34.939 1.00 78.69 220 GLU A CA 1
ATOM 1821 C C . GLU A 1 220 ? -3.119 -0.584 35.323 1.00 78.69 220 GLU A C 1
ATOM 1823 O O . GLU A 1 220 ? -2.474 -1.172 34.449 1.00 78.69 220 GLU A O 1
ATOM 1828 N N . ASP A 1 221 ? -2.943 -0.826 36.623 1.00 79.88 221 ASP A N 1
ATOM 1829 C CA . ASP A 1 221 ? -1.929 -1.733 37.173 1.00 79.88 221 ASP A CA 1
ATOM 1830 C C . ASP A 1 221 ? -2.164 -3.209 36.801 1.00 79.88 221 ASP A C 1
ATOM 1832 O O . ASP A 1 221 ? -1.209 -3.986 36.737 1.00 79.88 221 ASP A O 1
ATOM 1836 N N . ASP A 1 222 ? -3.403 -3.600 36.477 1.00 76.06 222 ASP A N 1
ATOM 1837 C CA . ASP A 1 222 ? -3.732 -4.968 36.054 1.00 76.06 222 ASP A CA 1
ATOM 1838 C C . ASP A 1 222 ? -3.258 -5.262 34.619 1.00 76.06 222 ASP A C 1
ATOM 1840 O O . ASP A 1 222 ? -3.087 -6.424 34.231 1.00 76.06 222 ASP A O 1
ATOM 1844 N N . PHE A 1 223 ? -3.042 -4.214 33.817 1.00 78.56 223 PHE A N 1
ATOM 1845 C CA . PHE A 1 223 ? -2.746 -4.314 32.388 1.00 78.56 223 PHE A CA 1
ATOM 1846 C C . PHE A 1 223 ? -1.243 -4.291 32.072 1.00 78.56 223 PHE A C 1
ATOM 1848 O O . PHE A 1 223 ? -0.766 -5.069 31.240 1.00 78.56 223 PHE A O 1
ATOM 1855 N N . VAL A 1 224 ? -0.474 -3.420 32.737 1.00 75.62 224 VAL A N 1
ATOM 1856 C CA . VAL A 1 224 ? 0.959 -3.198 32.457 1.00 75.62 224 VAL A CA 1
ATOM 1857 C C . VAL A 1 224 ? 1.816 -4.476 32.516 1.00 75.62 224 VAL A C 1
ATOM 1859 O O . VAL A 1 224 ? 2.579 -4.698 31.568 1.00 75.62 224 VAL A O 1
ATOM 1862 N N . PRO A 1 225 ? 1.716 -5.347 33.543 1.00 81.31 225 PRO A N 1
ATOM 1863 C CA . PRO A 1 225 ? 2.634 -6.478 33.689 1.00 81.31 225 PRO A CA 1
ATOM 1864 C C . PRO A 1 225 ? 2.338 -7.644 32.734 1.00 81.31 225 PRO A C 1
ATOM 1866 O O . PRO A 1 225 ? 3.174 -8.534 32.582 1.00 81.31 225 PRO A O 1
ATOM 1869 N N . LYS A 1 226 ? 1.162 -7.664 32.096 1.00 84.75 226 LYS A N 1
ATOM 1870 C CA . LYS A 1 226 ? 0.704 -8.782 31.264 1.00 84.75 226 LYS A CA 1
ATOM 1871 C C . LYS A 1 226 ? 1.386 -8.810 29.901 1.00 84.75 226 LYS A C 1
ATOM 1873 O O . LYS A 1 226 ? 1.660 -7.763 29.308 1.00 84.75 226 LYS A O 1
ATOM 1878 N N . LYS A 1 227 ? 1.614 -10.013 29.371 1.00 87.94 227 LYS A N 1
ATOM 1879 C CA . LYS A 1 227 ? 2.048 -10.212 27.976 1.00 87.94 227 LYS A CA 1
ATOM 1880 C C . LYS A 1 227 ? 0.909 -9.899 27.005 1.00 87.94 227 LYS A C 1
ATOM 1882 O O . LYS A 1 227 ? -0.247 -9.857 27.407 1.00 87.94 227 LYS A O 1
ATOM 1887 N N . MET A 1 228 ? 1.217 -9.706 25.719 1.00 87.31 228 MET A N 1
ATOM 1888 C CA . MET A 1 228 ? 0.200 -9.308 24.736 1.00 87.31 228 MET A CA 1
ATOM 1889 C C . MET A 1 228 ? -0.983 -10.286 24.667 1.00 87.31 228 MET A C 1
ATOM 1891 O O . MET A 1 228 ? -2.125 -9.849 24.735 1.00 87.31 228 MET A O 1
ATOM 1895 N N . ASP A 1 229 ? -0.728 -11.594 24.650 1.00 87.06 229 ASP A N 1
ATOM 1896 C CA . ASP A 1 229 ? -1.797 -12.605 24.626 1.00 87.06 229 ASP A CA 1
ATOM 1897 C C . ASP A 1 229 ? -2.705 -12.523 25.864 1.00 87.06 229 ASP A C 1
ATOM 1899 O O . ASP A 1 229 ? -3.922 -12.647 25.768 1.00 87.06 229 ASP A O 1
ATOM 1903 N N . GLU A 1 230 ? -2.118 -12.263 27.034 1.00 88.81 230 GLU A N 1
ATOM 1904 C CA . GLU A 1 230 ? -2.854 -12.100 28.292 1.00 88.81 230 GLU A CA 1
ATOM 1905 C C . GLU A 1 230 ? -3.651 -10.789 28.319 1.00 88.81 230 GLU A C 1
ATOM 1907 O O . GLU A 1 230 ? -4.725 -10.734 28.915 1.00 88.81 230 GLU A O 1
ATOM 1912 N N . ARG A 1 231 ? -3.136 -9.731 27.677 1.00 89.81 231 ARG A N 1
ATOM 1913 C CA . ARG A 1 231 ? -3.837 -8.450 27.506 1.00 89.81 231 ARG A CA 1
ATOM 1914 C C . ARG A 1 231 ? -5.047 -8.601 26.588 1.00 89.81 231 ARG A C 1
ATOM 1916 O O . ARG A 1 231 ? -6.094 -8.043 26.895 1.00 89.81 231 ARG A O 1
ATOM 1923 N N . ILE A 1 232 ? -4.912 -9.359 25.498 1.00 89.75 232 ILE A N 1
ATOM 1924 C CA . ILE A 1 232 ? -6.016 -9.649 24.572 1.00 89.75 232 ILE A CA 1
ATOM 1925 C C . ILE A 1 232 ? -7.122 -10.418 25.300 1.00 89.75 232 ILE A C 1
ATOM 1927 O O . ILE A 1 232 ? -8.281 -10.024 25.214 1.00 89.75 232 ILE A O 1
ATOM 1931 N N . GLU A 1 233 ? -6.777 -11.454 26.072 1.00 89.81 233 GLU A N 1
ATOM 1932 C CA . GLU A 1 233 ? -7.784 -12.235 26.803 1.00 89.81 233 GLU A CA 1
ATOM 1933 C C . GLU A 1 233 ? -8.477 -11.407 27.897 1.00 89.81 233 GLU A C 1
ATOM 1935 O O . GLU A 1 233 ? -9.687 -11.510 28.077 1.00 89.81 233 GLU A O 1
ATOM 1940 N N . LEU A 1 234 ? -7.735 -10.533 28.591 1.00 88.81 234 LEU A N 1
ATOM 1941 C CA . LEU A 1 234 ? -8.299 -9.611 29.584 1.00 88.81 234 LEU A CA 1
ATOM 1942 C C . LEU A 1 234 ? -9.311 -8.633 28.964 1.00 88.81 234 LEU A C 1
ATOM 1944 O O . LEU A 1 234 ? -10.295 -8.274 29.604 1.00 88.81 234 LEU A O 1
ATOM 1948 N N . LEU A 1 235 ? -9.059 -8.191 27.731 1.00 90.44 235 LEU A N 1
ATOM 1949 C CA . LEU A 1 235 ? -9.865 -7.198 27.016 1.00 90.44 235 LEU A CA 1
ATOM 1950 C C . LEU A 1 235 ? -10.834 -7.818 26.005 1.00 90.44 235 LEU A C 1
ATOM 1952 O O . LEU A 1 235 ? -11.368 -7.104 25.158 1.00 90.44 235 LEU A O 1
ATOM 1956 N N . ARG A 1 236 ? -11.077 -9.128 26.087 1.00 90.88 236 ARG A N 1
ATOM 1957 C CA . ARG A 1 236 ? -11.865 -9.888 25.111 1.00 90.88 236 ARG A CA 1
ATOM 1958 C C . ARG A 1 236 ? -13.226 -9.268 24.796 1.00 90.88 236 ARG A C 1
ATOM 1960 O O . ARG A 1 236 ? -13.605 -9.214 23.633 1.00 90.88 236 ARG A O 1
ATOM 1967 N N . ASP A 1 237 ? -13.922 -8.759 25.808 1.00 89.19 237 ASP A N 1
ATOM 1968 C CA . ASP A 1 237 ? -15.257 -8.165 25.649 1.00 89.19 237 ASP A CA 1
ATOM 1969 C C . ASP A 1 237 ? -15.237 -6.764 25.005 1.00 89.19 237 ASP A C 1
ATOM 1971 O O . ASP A 1 237 ? -16.270 -6.262 24.563 1.00 89.19 237 ASP A O 1
ATOM 1975 N N . TYR A 1 238 ? -14.063 -6.130 24.937 1.00 88.19 238 TYR A N 1
ATOM 1976 C CA . TYR A 1 238 ? -13.848 -4.794 24.371 1.00 88.19 238 TYR A CA 1
ATOM 1977 C C . TYR A 1 238 ? -13.158 -4.823 23.003 1.00 88.19 238 TYR A C 1
ATOM 1979 O O . TYR A 1 238 ? -13.005 -3.774 22.367 1.00 88.19 238 TYR A O 1
ATOM 1987 N N . LEU A 1 239 ? -12.725 -6.001 22.555 1.00 89.69 239 LEU A N 1
ATOM 1988 C CA . LEU A 1 239 ? -11.999 -6.198 21.309 1.00 89.69 239 LEU A CA 1
ATOM 1989 C C . LEU A 1 239 ? -12.892 -6.845 20.239 1.00 89.69 239 LEU A C 1
ATOM 1991 O O . LEU A 1 239 ? -13.816 -7.588 20.567 1.00 89.69 239 LEU A O 1
ATOM 1995 N N . PRO A 1 240 ? -12.615 -6.589 18.948 1.00 88.81 240 PRO A N 1
ATOM 1996 C CA . PRO A 1 240 ? -13.215 -7.347 17.854 1.00 88.81 240 PRO A CA 1
ATOM 1997 C C . PRO A 1 240 ? -12.935 -8.849 18.001 1.00 88.81 240 PRO A C 1
ATOM 1999 O O . PRO A 1 240 ? -11.820 -9.240 18.358 1.00 88.81 240 PRO A O 1
ATOM 2002 N N . ILE A 1 241 ? -13.927 -9.688 17.703 1.00 89.12 241 ILE A N 1
ATOM 2003 C CA . ILE A 1 241 ? -13.864 -11.149 17.845 1.00 89.12 241 ILE A CA 1
ATOM 2004 C C . ILE A 1 241 ? -12.697 -11.703 17.032 1.00 89.12 241 ILE A C 1
ATOM 2006 O O . ILE A 1 241 ? -11.920 -12.505 17.551 1.00 89.12 241 ILE A O 1
ATOM 2010 N N . ILE A 1 242 ? -12.518 -11.210 15.802 1.00 88.06 242 ILE A N 1
ATOM 2011 C CA . ILE A 1 242 ? -11.454 -11.663 14.901 1.00 88.06 242 ILE A CA 1
ATOM 2012 C C . ILE A 1 242 ? -10.058 -11.482 15.522 1.00 88.06 242 ILE A C 1
ATOM 2014 O O . ILE A 1 242 ? -9.165 -12.301 15.322 1.00 88.06 242 ILE A O 1
ATOM 2018 N N . LEU A 1 243 ? -9.865 -10.416 16.306 1.00 89.75 243 LEU A N 1
ATOM 2019 C CA . LEU A 1 243 ? -8.586 -10.099 16.937 1.00 89.75 243 LEU A CA 1
ATOM 2020 C C . LEU A 1 243 ? -8.300 -11.067 18.090 1.00 89.75 243 LEU A C 1
ATOM 2022 O O . LEU A 1 243 ? -7.161 -11.499 18.260 1.00 89.75 243 LEU A O 1
ATOM 2026 N N . VAL A 1 244 ? -9.332 -11.438 18.851 1.00 89.00 244 VAL A N 1
ATOM 2027 C CA . VAL A 1 244 ? -9.227 -12.423 19.936 1.00 89.00 244 VAL A CA 1
ATOM 2028 C C . VAL A 1 244 ? -8.968 -13.825 19.379 1.00 89.00 244 VAL A C 1
ATOM 2030 O O . VAL A 1 244 ? -8.142 -14.558 19.923 1.00 89.00 244 VAL A O 1
ATOM 2033 N N . GLU A 1 245 ? -9.644 -14.192 18.289 1.00 89.31 245 GLU A N 1
ATOM 2034 C CA . GLU A 1 245 ? -9.475 -15.488 17.620 1.00 89.31 245 GLU A CA 1
ATOM 2035 C C . GLU A 1 245 ? -8.091 -15.649 16.987 1.00 89.31 245 GLU A C 1
ATOM 2037 O O . GLU A 1 245 ? -7.541 -16.748 17.004 1.00 89.31 245 GLU A O 1
ATOM 2042 N N . HIS A 1 246 ? -7.517 -14.556 16.477 1.00 89.19 246 HIS A N 1
ATOM 2043 C CA . HIS A 1 246 ? -6.241 -14.551 15.764 1.00 89.19 246 HIS A CA 1
ATOM 20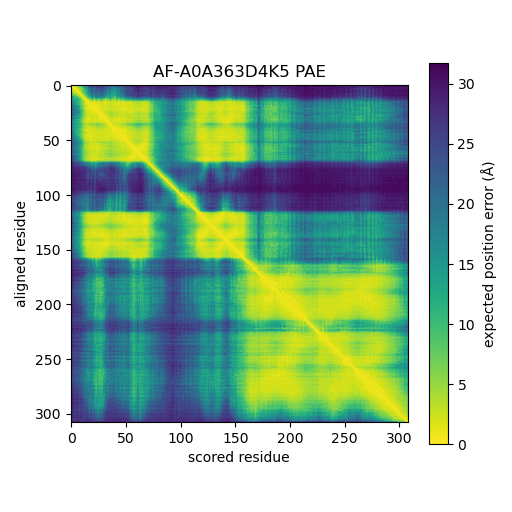44 C C . HIS A 1 246 ? -5.159 -13.729 16.471 1.00 89.19 246 HIS A C 1
ATOM 2046 O O . HIS A 1 246 ? -4.469 -12.902 15.862 1.00 89.19 246 HIS A O 1
ATOM 2052 N N . LYS A 1 247 ? -4.956 -13.980 17.769 1.00 87.00 247 LYS A N 1
ATOM 2053 C CA . LYS A 1 247 ? -3.870 -13.365 18.559 1.00 87.00 247 LYS A CA 1
ATOM 2054 C C . LYS A 1 247 ? -2.473 -13.633 17.983 1.00 87.00 247 LYS A C 1
ATOM 2056 O O . LYS A 1 247 ? -1.543 -12.857 18.212 1.00 87.00 247 LYS A O 1
ATOM 2061 N N . GLU A 1 248 ? -2.330 -14.682 17.171 1.00 89.56 248 GLU A N 1
ATOM 2062 C CA . GLU A 1 248 ? -1.109 -15.011 16.438 1.00 89.56 248 GLU A CA 1
ATOM 2063 C C . GLU A 1 248 ? -0.671 -13.871 15.517 1.00 89.56 248 GLU A C 1
ATOM 2065 O O . GLU A 1 248 ? 0.530 -13.745 15.272 1.00 89.56 248 GLU A O 1
ATOM 2070 N N . TYR A 1 249 ? -1.591 -13.006 15.068 1.00 91.94 249 TYR A N 1
ATOM 2071 C CA . TYR A 1 249 ? -1.266 -11.829 14.263 1.00 91.94 249 TYR A CA 1
ATOM 2072 C C . TYR A 1 249 ? -0.124 -11.022 14.891 1.00 91.94 249 TYR A C 1
ATOM 2074 O O . TYR A 1 249 ? 0.864 -10.721 14.219 1.00 91.94 249 TYR A O 1
ATOM 2082 N N . TYR A 1 250 ? -0.210 -10.742 16.200 1.00 90.75 250 TYR A N 1
ATOM 2083 C CA . TYR A 1 250 ? 0.827 -10.001 16.920 1.00 90.75 250 TYR A CA 1
ATOM 2084 C C . TYR A 1 250 ? 2.170 -10.735 16.894 1.00 90.75 250 TYR A C 1
ATOM 2086 O O . TYR A 1 250 ? 3.218 -10.128 16.663 1.00 90.75 250 TYR A O 1
ATOM 2094 N N . SER A 1 251 ? 2.147 -12.054 17.095 1.00 90.50 251 SER A N 1
ATOM 2095 C CA . SER A 1 251 ? 3.357 -12.874 17.060 1.00 90.50 251 SER A CA 1
ATOM 2096 C C . SER A 1 251 ? 4.032 -12.837 15.685 1.00 90.50 251 SER A C 1
ATOM 2098 O O . SER A 1 251 ? 5.256 -12.736 15.621 1.00 90.50 251 SER A O 1
ATOM 2100 N N . VAL A 1 252 ? 3.253 -12.827 14.597 1.00 92.38 252 VAL A N 1
ATOM 2101 C CA . VAL A 1 252 ? 3.763 -12.759 13.221 1.00 92.38 252 VAL A CA 1
ATOM 2102 C C . VAL A 1 252 ? 4.396 -11.399 12.942 1.00 92.38 252 VAL A C 1
ATOM 2104 O O . VAL A 1 252 ? 5.553 -11.348 12.525 1.00 92.38 252 VAL A O 1
ATOM 2107 N N . VAL A 1 253 ? 3.698 -10.292 13.231 1.00 92.50 253 VAL A N 1
ATOM 2108 C CA . VAL A 1 253 ? 4.271 -8.952 13.003 1.00 92.50 253 VAL A CA 1
ATOM 2109 C C . VAL A 1 253 ? 5.482 -8.689 13.896 1.00 92.50 253 VAL A C 1
ATOM 2111 O O . VAL A 1 253 ? 6.436 -8.050 13.465 1.00 92.50 253 VAL A O 1
ATOM 2114 N N . SER A 1 254 ? 5.483 -9.210 15.126 1.00 91.81 254 SER A N 1
ATOM 2115 C CA . SER A 1 254 ? 6.614 -9.079 16.044 1.00 91.81 254 SER A CA 1
ATOM 2116 C C . SER A 1 254 ? 7.826 -9.881 15.565 1.00 91.81 254 SER A C 1
ATOM 2118 O O . SER A 1 254 ? 8.935 -9.354 15.588 1.00 91.81 254 SER A O 1
ATOM 2120 N N . LYS A 1 255 ? 7.636 -11.123 15.102 1.00 92.44 255 LYS A N 1
ATOM 2121 C CA . LYS A 1 255 ? 8.721 -11.934 14.527 1.00 92.44 255 LYS A CA 1
ATOM 2122 C C . LYS A 1 255 ? 9.268 -11.332 13.242 1.00 92.44 255 LYS A C 1
ATOM 2124 O O . LYS A 1 255 ? 10.480 -11.300 13.072 1.00 92.44 255 LYS A O 1
ATOM 2129 N N . GLY A 1 256 ? 8.412 -10.783 12.382 1.00 89.75 256 GLY A N 1
ATOM 2130 C CA . GLY A 1 256 ? 8.868 -10.178 11.130 1.00 89.75 256 GLY A CA 1
ATOM 2131 C C . GLY A 1 256 ? 9.840 -9.013 11.313 1.00 89.75 256 GLY A C 1
ATOM 2132 O O . GLY A 1 256 ? 10.716 -8.817 10.486 1.00 89.75 256 GLY A O 1
ATOM 2133 N N . ILE A 1 257 ? 9.765 -8.297 12.437 1.00 91.19 257 ILE A N 1
ATOM 2134 C CA . ILE A 1 257 ? 10.695 -7.199 12.750 1.00 91.19 257 ILE A CA 1
ATOM 2135 C C . ILE A 1 257 ? 12.077 -7.715 13.199 1.00 91.19 257 ILE A C 1
ATOM 2137 O O . ILE A 1 257 ? 13.068 -6.999 13.069 1.00 91.19 257 ILE A O 1
ATOM 2141 N N . HIS A 1 258 ? 12.155 -8.921 13.765 1.00 89.19 258 HIS A N 1
ATOM 2142 C CA . HIS A 1 258 ? 13.362 -9.426 14.429 1.00 89.19 258 HIS A CA 1
ATOM 2143 C C . HIS A 1 258 ? 14.047 -10.584 13.697 1.00 89.19 258 HIS A C 1
ATOM 2145 O O . HIS A 1 258 ? 15.252 -10.762 13.859 1.00 89.19 258 HIS A O 1
ATOM 2151 N N . GLU A 1 259 ? 13.289 -11.378 12.942 1.00 90.62 259 GLU A N 1
ATOM 2152 C CA . GLU A 1 259 ? 13.719 -12.695 12.459 1.00 90.62 259 GLU A CA 1
ATOM 2153 C C . GLU A 1 259 ? 13.594 -12.862 10.938 1.00 90.62 259 GLU A C 1
ATOM 2155 O O . GLU A 1 259 ? 14.372 -13.620 10.365 1.00 90.62 259 GLU A O 1
ATOM 2160 N N . LEU A 1 260 ? 12.647 -12.177 10.284 1.00 92.56 260 LEU A N 1
ATOM 2161 C CA . LEU A 1 260 ? 12.410 -12.314 8.841 1.00 92.56 260 LEU A CA 1
ATOM 2162 C C . LEU A 1 260 ? 13.253 -11.327 8.025 1.00 92.56 260 LEU A C 1
ATOM 2164 O O . LEU A 1 260 ? 13.559 -10.216 8.460 1.00 92.56 260 LEU A O 1
ATOM 2168 N N . SER A 1 261 ? 13.587 -11.729 6.802 1.00 93.19 261 SER A N 1
ATOM 2169 C CA . SER A 1 261 ? 14.178 -10.855 5.789 1.00 93.19 261 SER A CA 1
ATOM 2170 C C . SER A 1 261 ? 13.158 -9.864 5.210 1.00 93.19 261 SER A C 1
ATOM 2172 O O . SER A 1 261 ? 11.942 -10.019 5.360 1.00 93.19 261 SER A O 1
ATOM 2174 N N . GLU A 1 262 ? 13.654 -8.841 4.506 1.00 90.75 262 GLU A N 1
ATOM 2175 C CA . GLU A 1 262 ? 12.803 -7.861 3.816 1.00 90.75 262 GLU A CA 1
ATOM 2176 C C . GLU A 1 262 ? 11.859 -8.541 2.806 1.00 90.75 262 GLU A C 1
ATOM 2178 O O . GLU A 1 262 ? 10.657 -8.277 2.815 1.00 90.75 262 GLU A O 1
ATOM 2183 N N . ASP A 1 263 ? 12.369 -9.474 1.996 1.00 89.06 263 ASP A N 1
ATOM 2184 C CA . ASP A 1 263 ? 11.588 -10.169 0.963 1.00 89.06 263 ASP A CA 1
ATOM 2185 C C . ASP A 1 263 ? 10.508 -11.091 1.553 1.00 89.06 263 ASP A C 1
ATOM 2187 O O . ASP A 1 263 ? 9.381 -11.139 1.047 1.00 89.06 263 ASP A O 1
ATOM 2191 N N . GLU A 1 264 ? 10.805 -11.788 2.655 1.00 92.06 264 GLU A N 1
ATOM 2192 C CA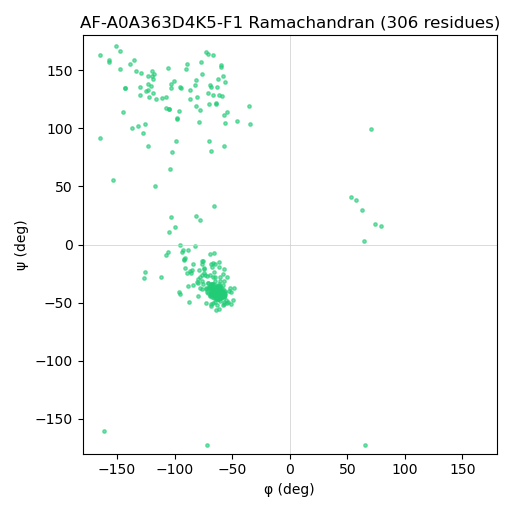 . GLU A 1 264 ? 9.807 -12.585 3.383 1.00 92.06 264 GLU A CA 1
ATOM 2193 C C . GLU A 1 264 ? 8.698 -11.690 3.949 1.00 92.06 264 GLU A C 1
ATOM 2195 O O . GLU A 1 264 ? 7.509 -11.988 3.793 1.00 92.06 264 GLU A O 1
ATOM 2200 N N . CYS A 1 265 ? 9.065 -10.550 4.544 1.00 93.56 265 CYS A N 1
ATOM 2201 C CA . CYS A 1 265 ? 8.091 -9.591 5.056 1.00 93.56 265 CYS A CA 1
ATOM 2202 C C . CYS A 1 265 ? 7.167 -9.079 3.943 1.00 93.56 265 CYS A C 1
ATOM 2204 O O . CYS A 1 265 ? 5.948 -9.056 4.127 1.00 93.56 265 CYS A O 1
ATOM 2206 N N . LEU A 1 266 ? 7.727 -8.705 2.786 1.00 87.81 266 LEU A N 1
ATOM 2207 C CA . LEU A 1 266 ? 6.965 -8.228 1.627 1.00 87.81 266 LEU A CA 1
ATOM 2208 C C . LEU A 1 266 ? 6.032 -9.304 1.065 1.00 87.81 266 LEU A C 1
ATOM 2210 O O . LEU A 1 266 ? 4.887 -9.002 0.729 1.00 87.81 266 LEU A O 1
ATOM 2214 N N . THR A 1 267 ? 6.487 -10.559 1.018 1.00 89.81 267 THR A N 1
ATOM 2215 C CA . THR A 1 267 ? 5.688 -11.701 0.543 1.00 89.81 267 THR A CA 1
ATOM 2216 C C . THR A 1 267 ? 4.417 -11.879 1.375 1.00 89.81 267 THR A C 1
ATOM 2218 O O . THR A 1 267 ? 3.337 -12.115 0.832 1.00 89.81 267 THR A O 1
ATOM 2221 N N . HIS A 1 268 ? 4.518 -11.707 2.694 1.00 92.00 268 HIS A N 1
ATOM 2222 C CA . HIS A 1 268 ? 3.392 -11.856 3.618 1.00 92.00 268 HIS A CA 1
ATOM 2223 C C . HIS A 1 268 ? 2.680 -10.533 3.957 1.00 92.00 268 HIS A C 1
ATOM 2225 O O . HIS A 1 268 ? 1.700 -10.529 4.701 1.00 92.00 268 HIS A O 1
ATOM 2231 N N . PHE A 1 269 ? 3.117 -9.395 3.412 1.00 90.19 269 PHE A N 1
ATOM 2232 C CA . PHE A 1 269 ? 2.550 -8.092 3.766 1.00 90.19 269 PHE A CA 1
ATOM 2233 C C . PHE A 1 269 ? 1.050 -8.000 3.455 1.00 90.19 269 PHE A C 1
ATOM 2235 O O . PHE A 1 269 ? 0.273 -7.548 4.293 1.00 90.19 269 PHE A O 1
ATOM 2242 N N . ASN A 1 270 ? 0.623 -8.474 2.280 1.00 85.69 270 ASN A N 1
ATOM 2243 C CA . ASN A 1 270 ? -0.769 -8.348 1.838 1.00 85.69 270 ASN A CA 1
ATOM 2244 C C . ASN A 1 270 ? -1.755 -9.117 2.729 1.00 85.69 270 ASN A C 1
ATOM 2246 O O . ASN A 1 270 ? -2.851 -8.621 2.980 1.00 85.69 270 ASN A O 1
ATOM 2250 N N . ILE A 1 271 ? -1.369 -10.291 3.246 1.00 89.44 271 ILE A N 1
ATOM 2251 C CA . ILE A 1 271 ? -2.230 -11.052 4.163 1.00 89.44 271 ILE A CA 1
ATOM 2252 C C . ILE A 1 271 ? -2.342 -10.358 5.525 1.00 89.44 271 ILE A C 1
ATOM 2254 O O . ILE A 1 271 ? -3.422 -10.312 6.109 1.00 89.44 271 ILE A O 1
ATOM 2258 N N . LEU A 1 272 ? -1.262 -9.741 6.010 1.00 93.00 272 LEU A N 1
ATOM 2259 C CA . LEU A 1 272 ? -1.295 -8.996 7.269 1.00 93.00 272 LEU A CA 1
ATOM 2260 C C . LEU A 1 272 ? -2.072 -7.682 7.139 1.00 93.00 272 LEU A C 1
ATOM 2262 O O . LEU A 1 272 ? -2.883 -7.354 8.002 1.00 93.00 272 LEU A O 1
ATOM 2266 N N . LYS A 1 273 ? -1.894 -6.967 6.023 1.00 90.81 273 LYS A N 1
ATOM 2267 C CA . LYS A 1 273 ? -2.718 -5.809 5.663 1.00 90.81 273 LYS A CA 1
ATOM 2268 C C . LYS A 1 273 ? -4.205 -6.181 5.687 1.00 90.81 273 LYS A C 1
ATOM 2270 O O . LYS A 1 273 ? -4.977 -5.506 6.362 1.00 90.81 273 LYS A O 1
ATOM 2275 N N . MET A 1 274 ? -4.579 -7.285 5.035 1.00 88.69 274 MET A N 1
ATOM 2276 C CA . MET A 1 274 ? -5.954 -7.795 5.042 1.00 88.69 274 MET A CA 1
ATOM 2277 C C . MET A 1 274 ? -6.446 -8.101 6.464 1.00 88.69 274 MET A C 1
ATOM 2279 O O . MET A 1 274 ? -7.577 -7.768 6.797 1.00 88.69 274 MET A O 1
ATOM 2283 N N . GLY A 1 275 ? -5.602 -8.662 7.335 1.00 91.50 275 GLY A N 1
ATOM 2284 C CA . GLY A 1 275 ? -5.948 -8.877 8.745 1.00 91.50 275 GLY A CA 1
ATOM 2285 C C . GLY A 1 275 ? -6.354 -7.587 9.472 1.00 91.50 275 GLY A C 1
ATOM 2286 O O . GLY A 1 275 ? -7.364 -7.566 10.174 1.00 91.50 275 GLY A O 1
ATOM 2287 N N . ILE A 1 276 ? -5.626 -6.485 9.255 1.00 91.81 276 ILE A N 1
ATOM 2288 C CA . ILE A 1 276 ? -5.996 -5.162 9.790 1.00 91.81 276 ILE A CA 1
ATOM 2289 C C . ILE A 1 276 ? -7.315 -4.665 9.188 1.00 91.81 276 ILE A C 1
ATOM 2291 O O . ILE A 1 276 ? -8.151 -4.142 9.922 1.00 91.81 276 ILE A O 1
ATOM 2295 N N . GLU A 1 277 ? -7.524 -4.842 7.881 1.00 90.56 277 GLU A N 1
ATOM 2296 C CA . GLU A 1 277 ? -8.768 -4.451 7.200 1.00 90.56 277 GLU A CA 1
ATOM 2297 C C . GLU A 1 277 ? -9.987 -5.192 7.779 1.00 90.56 277 GLU A C 1
ATOM 2299 O O . GLU A 1 277 ? -10.995 -4.554 8.079 1.00 90.56 277 GLU A O 1
ATOM 2304 N N . VAL A 1 278 ? -9.872 -6.498 8.053 1.00 90.88 278 VAL A N 1
ATOM 2305 C CA . VAL A 1 278 ? -10.943 -7.296 8.680 1.00 90.88 278 VAL A CA 1
ATOM 2306 C C . VAL A 1 278 ? -11.259 -6.806 10.098 1.00 90.88 278 VAL A C 1
ATOM 2308 O O . VAL A 1 278 ? -12.430 -6.642 10.445 1.00 90.88 278 VAL A O 1
ATOM 2311 N N . ILE A 1 279 ? -10.236 -6.510 10.911 1.00 90.94 279 ILE A N 1
ATOM 2312 C CA . ILE A 1 279 ? -10.424 -5.943 12.260 1.00 90.94 279 ILE A CA 1
ATOM 2313 C C . ILE A 1 279 ? -11.173 -4.605 12.183 1.00 90.94 279 ILE A C 1
ATOM 2315 O O . ILE A 1 279 ? -12.090 -4.339 12.964 1.00 90.94 279 ILE A O 1
ATOM 2319 N N . LEU A 1 280 ? -10.784 -3.746 11.240 1.00 90.44 280 LEU A N 1
ATOM 2320 C CA . LEU A 1 280 ? -11.407 -2.441 11.049 1.00 90.44 280 LEU A CA 1
ATOM 2321 C C . LEU A 1 280 ? -12.855 -2.562 10.578 1.00 90.44 280 LEU A C 1
ATOM 2323 O O . LEU A 1 280 ? -13.710 -1.820 11.063 1.00 90.44 280 LEU A O 1
ATOM 2327 N N . ASP A 1 281 ? -13.147 -3.502 9.684 1.00 90.38 281 ASP A N 1
ATOM 2328 C CA . ASP A 1 281 ? -14.507 -3.775 9.231 1.00 90.38 281 ASP A CA 1
ATOM 2329 C C . ASP A 1 281 ? -15.425 -4.192 10.377 1.00 90.38 281 ASP A C 1
ATOM 2331 O O . ASP A 1 281 ? -16.519 -3.636 10.524 1.00 90.38 281 ASP A O 1
ATOM 2335 N N . GLU A 1 282 ? -14.956 -5.072 11.260 1.00 91.25 282 GLU A N 1
ATOM 2336 C CA . GLU A 1 282 ? -15.717 -5.476 12.440 1.00 91.25 282 GLU A CA 1
ATOM 2337 C C . GLU A 1 282 ? -16.004 -4.283 13.374 1.00 91.25 282 GLU A C 1
ATOM 2339 O O . GLU A 1 282 ? -17.133 -4.114 13.853 1.00 91.25 282 GLU A O 1
ATOM 2344 N N . LYS A 1 283 ? -15.031 -3.378 13.567 1.00 88.62 283 LYS A N 1
ATOM 2345 C CA . LYS A 1 283 ? -15.235 -2.134 14.336 1.00 88.62 283 LYS A CA 1
ATOM 2346 C C . LYS A 1 283 ? -16.269 -1.211 13.690 1.00 88.62 283 LYS A C 1
ATOM 2348 O O . LYS A 1 283 ? -17.162 -0.711 14.382 1.00 88.62 283 LYS A O 1
ATOM 2353 N N . ILE A 1 284 ? -16.196 -1.014 12.369 1.00 88.75 284 ILE A N 1
ATOM 2354 C CA . ILE A 1 284 ? -17.181 -0.219 11.616 1.00 88.75 284 ILE A CA 1
ATOM 2355 C C . ILE A 1 284 ? -18.584 -0.800 11.811 1.00 88.75 284 ILE A C 1
ATOM 2357 O O . ILE A 1 284 ? -19.549 -0.052 12.012 1.00 88.75 284 ILE A O 1
ATOM 2361 N N . GLU A 1 285 ? -18.724 -2.122 11.727 1.00 89.25 285 GLU A N 1
ATOM 2362 C CA . GLU A 1 285 ? -20.002 -2.793 11.934 1.00 89.25 285 GLU A CA 1
ATOM 2363 C C . GLU A 1 285 ? -20.536 -2.611 13.352 1.00 89.25 285 GLU A C 1
ATOM 2365 O O . GLU A 1 285 ? -21.714 -2.271 13.515 1.00 89.25 285 GLU A O 1
ATOM 2370 N N . ALA A 1 286 ? -19.690 -2.798 14.367 1.00 87.00 286 ALA A N 1
ATOM 2371 C CA . ALA A 1 286 ? -20.060 -2.628 15.766 1.00 87.00 286 ALA A CA 1
ATOM 2372 C C . ALA A 1 286 ? -20.600 -1.214 16.028 1.00 87.00 286 ALA A C 1
ATOM 2374 O O . ALA A 1 286 ? -21.722 -1.062 16.526 1.00 87.00 286 ALA A O 1
ATOM 2375 N N . ARG A 1 287 ? -19.881 -0.179 15.572 1.00 86.44 287 ARG A N 1
ATOM 2376 C CA . ARG A 1 287 ? -20.324 1.217 15.696 1.00 86.44 287 ARG A CA 1
ATOM 2377 C C . ARG A 1 287 ? -21.640 1.469 14.963 1.00 86.44 287 ARG A C 1
ATOM 2379 O O . ARG A 1 287 ? -22.560 2.045 15.537 1.00 86.44 287 ARG A O 1
ATOM 2386 N N . LYS A 1 288 ? -21.783 1.010 13.712 1.00 88.25 288 LYS A N 1
ATOM 2387 C CA . LYS A 1 288 ? -23.038 1.168 12.947 1.00 88.25 288 LYS A CA 1
ATOM 2388 C C . LYS A 1 288 ? -24.226 0.501 13.649 1.00 88.25 288 LYS A C 1
ATOM 2390 O O . LYS A 1 288 ? -25.344 1.019 13.594 1.00 88.25 288 LYS A O 1
ATOM 2395 N N . ARG A 1 289 ? -24.019 -0.659 14.284 1.00 87.88 289 ARG A N 1
ATOM 2396 C CA . ARG A 1 289 ? -25.056 -1.346 15.072 1.00 87.88 289 ARG A CA 1
ATOM 2397 C C . ARG A 1 289 ? -25.427 -0.533 16.313 1.00 87.88 289 ARG A C 1
ATOM 2399 O O . ARG A 1 289 ? -26.616 -0.415 16.613 1.00 87.88 289 ARG A O 1
ATOM 2406 N N . GLU A 1 290 ? -24.448 0.039 17.004 1.00 86.19 290 GLU A N 1
ATOM 2407 C CA . GLU A 1 290 ? -24.675 0.881 18.180 1.00 86.19 290 GLU A CA 1
ATOM 2408 C C . GLU A 1 290 ? -25.411 2.182 17.829 1.00 86.19 290 GLU A C 1
ATOM 2410 O O . GLU A 1 290 ? -26.421 2.503 18.456 1.00 86.19 290 GLU A O 1
ATOM 2415 N N . GLU A 1 291 ? -24.991 2.874 16.767 1.00 87.94 291 GLU A N 1
ATOM 2416 C CA . GLU A 1 291 ? -25.661 4.068 16.238 1.00 87.94 291 GLU A CA 1
ATOM 2417 C C . GLU A 1 291 ? -27.133 3.777 15.933 1.00 87.94 291 GLU A C 1
ATOM 2419 O O . GLU A 1 291 ? -28.015 4.463 16.447 1.00 87.94 291 GLU A O 1
ATOM 2424 N N . LYS A 1 292 ? -27.424 2.696 15.192 1.00 87.50 292 LYS A N 1
ATOM 2425 C CA . LYS A 1 292 ? -28.805 2.274 14.901 1.00 87.50 292 LYS A CA 1
ATOM 2426 C C . LYS A 1 292 ? -29.617 2.009 16.172 1.00 87.50 292 LYS A C 1
ATOM 2428 O O . LYS A 1 292 ? -30.774 2.424 16.252 1.00 87.50 292 LYS A O 1
ATOM 2433 N N . ARG A 1 293 ? -29.034 1.336 17.173 1.00 87.38 293 ARG A N 1
ATOM 2434 C CA . ARG A 1 293 ? -29.698 1.077 18.465 1.00 87.38 293 ARG A CA 1
ATOM 2435 C C . ARG A 1 293 ? -29.981 2.374 19.221 1.00 87.38 293 ARG A C 1
ATOM 2437 O O . ARG A 1 293 ? -31.064 2.512 19.786 1.00 87.38 293 ARG A O 1
ATOM 2444 N N . ASN A 1 294 ? -29.049 3.321 19.220 1.00 87.62 294 ASN A N 1
ATOM 2445 C CA . ASN A 1 294 ? -29.217 4.611 19.885 1.00 87.62 294 ASN A CA 1
ATOM 2446 C C . ASN A 1 294 ? -30.267 5.476 19.179 1.00 87.62 294 ASN A C 1
ATOM 2448 O O . ASN A 1 294 ? -31.155 6.004 19.847 1.00 87.62 294 ASN A O 1
ATOM 2452 N N . THR A 1 295 ? -30.257 5.538 17.844 1.00 89.06 295 THR A N 1
ATOM 2453 C CA . THR A 1 295 ? -31.308 6.211 17.065 1.00 89.06 295 THR A CA 1
ATOM 2454 C C . THR A 1 295 ? -32.683 5.610 17.351 1.00 89.06 295 THR A C 1
ATOM 2456 O O . THR A 1 295 ? -33.638 6.351 17.575 1.00 89.06 295 THR A O 1
ATOM 2459 N N . PHE A 1 296 ? -32.791 4.279 17.422 1.00 88.75 296 PHE A N 1
ATOM 2460 C CA . PHE A 1 296 ? -34.042 3.610 17.783 1.00 88.75 296 PHE A CA 1
ATOM 2461 C C . PHE A 1 296 ? -34.505 3.959 19.208 1.00 88.75 296 PHE A C 1
ATOM 2463 O O . PHE A 1 296 ? -35.670 4.306 19.400 1.00 88.75 296 PHE A O 1
ATOM 2470 N N . LYS A 1 297 ? -33.603 3.930 20.202 1.00 88.50 297 LYS A N 1
ATOM 2471 C CA . LYS A 1 297 ? -33.907 4.315 21.596 1.00 88.50 297 LYS A CA 1
ATOM 2472 C C . LYS A 1 297 ? -34.402 5.762 21.705 1.00 88.50 297 LYS A C 1
ATOM 2474 O O . LYS A 1 297 ? -35.339 6.033 22.452 1.00 88.50 297 LYS A O 1
ATOM 2479 N N . ILE A 1 298 ? -33.786 6.688 20.970 1.00 88.94 298 ILE A N 1
ATOM 2480 C CA . ILE A 1 298 ? -34.215 8.093 20.938 1.00 88.94 298 ILE A CA 1
ATOM 2481 C C . ILE A 1 298 ? -35.593 8.197 20.273 1.00 88.94 298 ILE A C 1
ATOM 2483 O O . ILE A 1 298 ? -36.521 8.736 20.876 1.00 88.94 29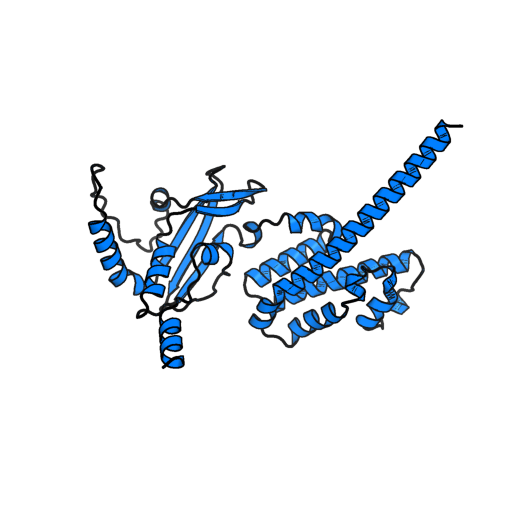8 ILE A O 1
ATOM 2487 N N . GLY A 1 299 ? -35.761 7.600 19.090 1.00 88.31 299 GLY A N 1
ATOM 2488 C CA . GLY A 1 299 ? -37.009 7.655 18.329 1.00 88.31 299 GLY A CA 1
ATOM 2489 C C . GLY A 1 299 ? -38.206 7.052 19.069 1.00 88.31 299 GLY A C 1
ATOM 2490 O O . GLY A 1 299 ? -39.298 7.623 19.040 1.00 88.31 299 GLY A O 1
ATOM 2491 N N . ILE A 1 300 ? -38.023 5.941 19.793 1.00 88.62 300 ILE A N 1
ATOM 2492 C CA . ILE A 1 300 ? -39.115 5.330 20.563 1.00 88.62 300 ILE A CA 1
ATOM 2493 C C . ILE A 1 300 ? -39.495 6.167 21.788 1.00 88.62 300 ILE A C 1
ATOM 2495 O O . ILE A 1 300 ? -40.681 6.322 22.072 1.00 88.62 300 ILE A O 1
ATOM 2499 N N . ASN A 1 301 ? -38.518 6.783 22.464 1.00 83.56 301 ASN A N 1
ATOM 2500 C CA . ASN A 1 301 ? -38.773 7.694 23.580 1.00 83.56 301 ASN A CA 1
ATOM 2501 C C . ASN A 1 301 ? -39.521 8.956 23.129 1.00 83.56 301 ASN A C 1
ATOM 2503 O O . ASN A 1 301 ? -40.435 9.411 23.817 1.00 83.56 301 ASN A O 1
ATOM 2507 N N . GLU A 1 302 ? -39.164 9.520 21.974 1.00 87.00 302 GLU A N 1
ATOM 2508 C CA . GLU A 1 302 ? -39.872 10.662 21.386 1.00 87.00 302 GLU A CA 1
ATOM 2509 C C . GLU A 1 302 ? -41.291 10.298 20.946 1.00 87.00 302 GLU A C 1
ATOM 2511 O O . GLU A 1 302 ? -42.230 11.051 21.202 1.00 87.00 302 GLU A O 1
ATOM 2516 N N . THR A 1 303 ? -41.464 9.126 20.334 1.00 80.25 303 THR A N 1
ATOM 2517 C CA . THR A 1 303 ? -42.781 8.629 19.916 1.00 80.25 303 THR A CA 1
ATOM 2518 C C . THR A 1 303 ? -43.677 8.394 21.130 1.00 80.25 303 THR A C 1
ATOM 2520 O O . THR A 1 303 ? -44.810 8.863 21.160 1.00 80.25 303 THR A O 1
ATOM 2523 N N . HIS A 1 304 ? -43.153 7.768 22.186 1.00 80.25 304 HIS A N 1
ATOM 2524 C CA . HIS A 1 304 ? -43.888 7.544 23.430 1.00 80.25 304 HIS A CA 1
ATOM 2525 C C . HIS A 1 304 ? -44.319 8.856 24.114 1.00 80.25 304 HIS A C 1
ATOM 2527 O O . HIS A 1 304 ? -45.400 8.917 24.694 1.00 80.25 304 HIS A O 1
ATOM 2533 N N . LYS A 1 305 ? -43.519 9.930 24.023 1.00 79.50 305 LYS A N 1
ATOM 2534 C CA . LYS A 1 305 ? -43.899 11.267 24.522 1.00 79.50 305 LYS A CA 1
ATOM 2535 C C . LYS A 1 305 ? -45.012 11.939 23.708 1.00 79.50 305 LYS A C 1
ATOM 2537 O O . LYS A 1 305 ? -45.687 12.792 24.263 1.00 79.50 305 LYS A O 1
ATOM 2542 N N . LYS A 1 306 ? -45.175 11.600 22.423 1.00 77.06 306 LYS A N 1
ATOM 2543 C CA . LYS A 1 306 ? -46.204 12.169 21.526 1.00 77.06 306 LYS A CA 1
ATOM 2544 C C . LYS A 1 306 ? -47.518 11.383 21.513 1.00 77.06 306 LYS A C 1
ATOM 2546 O O . LYS A 1 306 ? -48.523 11.903 21.048 1.00 77.06 306 LYS A O 1
ATOM 2551 N N . VAL A 1 307 ? -47.483 10.120 21.941 1.00 74.12 307 VAL A N 1
ATOM 2552 C CA . VAL A 1 307 ? -48.653 9.223 21.998 1.00 74.12 307 VAL A CA 1
ATOM 2553 C C . VAL A 1 307 ? -49.367 9.295 23.362 1.00 74.12 307 VAL A C 1
ATOM 2555 O O . VAL A 1 307 ? -50.484 8.800 23.490 1.00 74.12 307 VAL A O 1
ATOM 2558 N N . LYS A 1 308 ? -48.752 9.930 24.367 1.00 51.00 308 LYS A N 1
ATOM 2559 C CA . LYS A 1 308 ? -49.419 10.379 25.600 1.00 51.00 308 LYS A CA 1
ATOM 2560 C C . LYS A 1 308 ? -49.993 11.777 25.424 1.00 51.00 308 LYS A C 1
ATOM 2562 O O . LYS A 1 308 ? -51.056 12.021 26.031 1.00 51.00 308 LYS A O 1
#

pLDDT: mean 78.66, std 18.05, range [32.53, 96.06]

Mean predicted aligned error: 14.25 Å